Protein AF-A0A935X8Z5-F1 (afdb_monomer_lite)

Sequence (306 aa):
MWPMYDLAGFYLADGAIPEVLSVTPVNDRADTAYQIVTRFWPQGTTTRDSTTAPELTMAVYARRDGDRWVLANALPYKTASWRRETRGRVTFRVAPGLLFNDARASRSAAFVDSLANAFNVDPPPRLDYYSTESVDQALEILGVDIPRRFGAGGGFAKPVNFQVFSGIPSLGEEYRHEIAHVVLLPILRGGGTSLLASEGVPTWFGGTAGRDYRSSVRYMDSLLTAQPQLTLDTVVDHMTVPSEIRNAAGAVLAEMVHENGGIDAVGEYLRTPGGGIRDVLVRLLQRPWPEIVVAWRERVRRIVAT

pLDDT: mean 91.33, std 10.32, range [35.38, 98.75]

Structure (mmCIF, N/CA/C/O backbone):
data_AF-A0A935X8Z5-F1
#
_entry.id   AF-A0A935X8Z5-F1
#
loop_
_atom_site.group_PDB
_atom_site.id
_atom_site.type_symbol
_atom_site.label_atom_id
_atom_site.label_alt_id
_atom_site.label_comp_id
_atom_site.label_asym_id
_atom_site.label_entity_id
_atom_site.label_seq_id
_atom_site.pdbx_PDB_ins_code
_atom_site.Cartn_x
_atom_site.Cartn_y
_atom_site.Cartn_z
_atom_site.occupancy
_atom_site.B_iso_or_equiv
_atom_site.auth_seq_id
_atom_site.auth_comp_id
_atom_site.auth_asym_id
_atom_site.auth_atom_id
_atom_site.pdbx_PDB_model_num
ATOM 1 N N . MET A 1 1 ? 0.416 -7.652 -21.284 1.00 35.38 1 MET A N 1
ATOM 2 C CA . MET A 1 1 ? 0.324 -6.201 -21.553 1.00 35.38 1 MET A CA 1
ATOM 3 C C . MET A 1 1 ? -0.012 -5.527 -20.226 1.00 35.38 1 MET A C 1
ATOM 5 O O . MET A 1 1 ? -0.867 -6.058 -19.531 1.00 35.38 1 MET A O 1
ATOM 9 N N . TRP A 1 2 ? 0.740 -4.508 -19.796 1.00 47.16 2 TRP A N 1
ATOM 10 C CA . TRP A 1 2 ? 0.489 -3.811 -18.522 1.00 47.16 2 TRP A CA 1
ATOM 11 C C . TRP A 1 2 ? -0.644 -2.792 -18.730 1.00 47.16 2 TRP A C 1
ATOM 13 O O . TRP A 1 2 ? -0.551 -2.035 -19.692 1.00 47.16 2 TRP A O 1
ATOM 23 N N . PRO A 1 3 ? -1.702 -2.786 -17.902 1.00 45.34 3 PRO A N 1
ATOM 24 C CA . PRO A 1 3 ? -2.870 -1.930 -18.121 1.00 45.34 3 PRO A CA 1
ATOM 25 C C . PRO A 1 3 ? -2.661 -0.459 -17.721 1.00 45.34 3 PRO A C 1
ATOM 27 O O . PRO A 1 3 ? -3.406 0.393 -18.196 1.00 45.34 3 PRO A O 1
ATOM 30 N N . MET A 1 4 ? -1.643 -0.123 -16.915 1.00 49.50 4 MET A N 1
ATOM 31 C CA . MET A 1 4 ? -1.215 1.275 -16.757 1.00 49.50 4 MET A CA 1
ATOM 32 C C . MET A 1 4 ? -0.174 1.639 -17.817 1.00 49.50 4 MET A C 1
ATOM 34 O O . MET A 1 4 ? 0.968 1.181 -17.765 1.00 49.50 4 MET A O 1
ATOM 38 N N . TYR A 1 5 ? -0.602 2.469 -18.770 1.00 50.94 5 TYR A N 1
ATOM 39 C CA . TYR A 1 5 ? 0.230 3.063 -19.822 1.00 50.94 5 TYR A CA 1
ATOM 40 C C . TYR A 1 5 ? 1.032 4.272 -19.340 1.00 50.94 5 TYR A C 1
ATOM 42 O O . TYR A 1 5 ? 1.924 4.735 -20.048 1.00 50.94 5 TYR A O 1
ATOM 50 N N . ASP A 1 6 ? 0.732 4.764 -18.140 1.00 59.72 6 ASP A N 1
ATOM 51 C CA . ASP A 1 6 ? 1.430 5.896 -17.569 1.00 59.72 6 ASP A CA 1
ATOM 52 C C . ASP A 1 6 ? 2.621 5.434 -16.727 1.00 59.72 6 ASP A C 1
ATOM 54 O O . ASP A 1 6 ? 2.508 5.080 -15.552 1.00 59.72 6 ASP A O 1
ATOM 58 N N . LEU A 1 7 ? 3.772 5.368 -17.391 1.00 68.00 7 LEU A N 1
ATOM 59 C CA . LEU A 1 7 ? 5.036 4.988 -16.775 1.00 68.00 7 LEU A CA 1
ATOM 60 C C . LEU A 1 7 ? 5.506 6.066 -15.779 1.00 68.00 7 LEU A C 1
ATOM 62 O O . LEU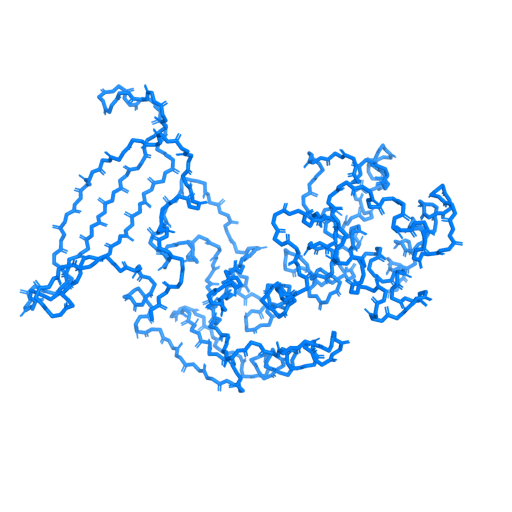 A 1 7 ? 6.105 5.718 -14.765 1.00 68.00 7 LEU A O 1
ATOM 66 N N . ALA A 1 8 ? 5.195 7.345 -16.027 1.00 66.69 8 ALA A N 1
ATOM 67 C CA . ALA A 1 8 ? 5.827 8.474 -15.343 1.00 66.69 8 ALA A CA 1
ATOM 68 C C . ALA A 1 8 ? 4.855 9.384 -14.569 1.00 66.69 8 ALA A C 1
ATOM 70 O O . ALA A 1 8 ? 5.195 9.836 -13.481 1.00 66.69 8 ALA A O 1
ATOM 71 N N . GLY A 1 9 ? 3.649 9.634 -15.073 1.00 65.88 9 GLY A N 1
ATOM 72 C CA . GLY A 1 9 ? 2.681 10.586 -14.517 1.00 65.88 9 GLY A CA 1
ATOM 73 C C . GLY A 1 9 ? 2.031 10.161 -13.198 1.00 65.88 9 GLY A C 1
ATOM 74 O O . GLY A 1 9 ? 1.478 11.001 -12.501 1.00 65.88 9 GLY A O 1
ATOM 75 N N . PHE A 1 10 ? 2.205 8.912 -12.748 1.00 72.88 10 PHE A N 1
ATOM 76 C CA . PHE A 1 10 ? 1.933 8.571 -11.342 1.00 72.88 10 PHE A CA 1
ATOM 77 C C . PHE A 1 10 ? 2.919 9.247 -10.369 1.00 72.88 10 PHE A C 1
ATOM 79 O O . PHE A 1 10 ? 2.612 9.415 -9.191 1.00 72.88 10 PHE A O 1
ATOM 86 N N . TYR A 1 11 ? 4.122 9.586 -10.837 1.00 80.19 11 TYR A N 1
ATOM 87 C CA . TYR A 1 11 ? 5.227 10.073 -10.009 1.00 80.19 11 TYR A CA 1
ATOM 88 C C . TYR A 1 11 ? 5.563 11.549 -10.230 1.00 80.19 11 TYR A C 1
ATOM 90 O O . TYR A 1 11 ? 6.325 12.111 -9.447 1.00 80.19 11 TYR A O 1
ATOM 98 N N . LEU A 1 12 ? 5.036 12.155 -11.291 1.00 83.38 12 LEU A N 1
ATOM 99 C CA . LEU A 1 12 ? 5.371 13.506 -11.723 1.00 83.38 12 LEU A CA 1
ATOM 100 C C . LEU A 1 12 ? 4.173 14.431 -11.578 1.00 83.38 12 LEU A C 1
ATOM 102 O O . LEU A 1 12 ? 3.035 14.019 -11.797 1.00 83.38 12 LEU A O 1
ATOM 106 N N . ALA A 1 13 ? 4.444 15.693 -11.263 1.00 78.31 13 ALA A N 1
ATOM 107 C CA . ALA A 1 13 ? 3.436 16.730 -11.398 1.00 78.31 13 ALA A CA 1
ATOM 108 C C . ALA A 1 13 ? 3.157 17.021 -12.883 1.00 78.31 13 ALA A C 1
ATOM 110 O O . ALA A 1 13 ? 4.045 16.920 -13.740 1.00 78.31 13 ALA A O 1
ATOM 111 N N . ASP A 1 14 ? 1.928 17.445 -13.185 1.00 80.38 14 ASP A N 1
ATOM 112 C CA . ASP A 1 14 ? 1.588 17.946 -14.515 1.00 80.38 14 ASP A CA 1
ATOM 113 C C . ASP A 1 14 ? 2.514 19.113 -14.891 1.00 80.38 14 ASP A C 1
ATOM 115 O O . ASP A 1 14 ? 2.657 20.089 -14.155 1.00 80.38 14 ASP A O 1
ATOM 119 N N . GLY A 1 15 ? 3.149 19.017 -16.062 1.00 84.06 15 GLY A N 1
ATOM 120 C CA . GLY A 1 15 ? 4.064 20.046 -16.563 1.00 84.06 15 GLY A CA 1
ATOM 121 C C . GLY A 1 15 ? 5.529 19.897 -16.136 1.00 84.06 15 GLY A C 1
ATOM 122 O O . GLY A 1 15 ? 6.312 20.809 -16.415 1.00 84.06 15 GLY A O 1
ATOM 123 N N . ALA A 1 16 ? 5.920 18.776 -15.516 1.00 88.19 16 ALA A N 1
ATOM 124 C CA . ALA A 1 16 ? 7.329 18.442 -15.303 1.00 88.19 16 ALA A CA 1
ATOM 125 C C . ALA A 1 16 ? 8.119 18.441 -16.629 1.00 88.19 16 ALA A C 1
ATOM 127 O O . ALA A 1 16 ? 7.636 17.985 -17.669 1.00 88.19 16 ALA A O 1
ATOM 128 N N . ILE A 1 17 ? 9.351 18.952 -16.596 1.00 89.94 17 ILE A N 1
ATOM 129 C CA . ILE A 1 17 ? 10.180 19.168 -17.789 1.00 89.94 17 ILE A CA 1
ATOM 130 C C . ILE A 1 17 ? 11.173 18.004 -17.940 1.00 89.94 17 ILE A C 1
ATOM 132 O O . ILE A 1 17 ? 12.045 17.852 -17.079 1.00 89.94 17 ILE A O 1
ATOM 136 N N . PRO A 1 18 ? 11.086 17.189 -19.011 1.00 91.06 18 PRO A N 1
ATOM 137 C CA . PRO A 1 18 ? 11.989 16.063 -19.222 1.00 91.06 18 PRO A CA 1
ATOM 138 C C . PRO A 1 18 ? 13.332 16.491 -19.831 1.00 91.06 18 PRO A C 1
ATOM 140 O O . PRO A 1 18 ? 13.395 17.280 -20.772 1.00 91.06 18 PRO A O 1
ATOM 143 N N . GLU A 1 19 ? 14.407 15.872 -19.361 1.00 92.44 19 GLU A N 1
ATOM 144 C CA . GLU A 1 19 ? 15.757 15.934 -19.913 1.00 92.44 19 GLU A CA 1
ATOM 145 C C . GLU A 1 19 ? 16.258 14.500 -20.129 1.00 92.44 19 GLU A C 1
ATOM 147 O O . GLU A 1 19 ? 16.459 13.744 -19.176 1.00 92.44 19 GLU A O 1
ATOM 152 N N . VAL A 1 20 ? 16.447 14.092 -21.387 1.00 94.69 20 VAL A N 1
ATOM 153 C CA . VAL A 1 20 ? 17.005 12.767 -21.699 1.00 94.69 20 VAL A CA 1
ATOM 154 C C . VAL A 1 20 ? 18.499 12.783 -21.397 1.00 94.69 20 VAL A C 1
ATOM 156 O O . VAL A 1 20 ? 19.260 13.482 -22.060 1.00 94.69 20 VAL A O 1
ATOM 159 N N . LEU A 1 21 ? 18.913 11.994 -20.407 1.00 95.12 21 LEU A N 1
ATOM 160 C CA . LEU A 1 21 ? 20.307 11.887 -19.984 1.00 95.12 21 LEU A CA 1
ATOM 161 C C . LEU A 1 21 ? 21.082 10.875 -20.826 1.00 95.12 21 LEU A C 1
ATOM 163 O O . LEU A 1 21 ? 22.254 11.086 -21.129 1.00 95.12 21 LEU A O 1
ATOM 167 N N . SER A 1 22 ? 20.446 9.756 -21.182 1.00 96.38 22 SER A N 1
ATOM 168 C CA . SER A 1 22 ? 21.086 8.711 -21.976 1.00 96.38 22 SER A CA 1
ATOM 169 C C . SER A 1 22 ? 20.085 7.828 -22.715 1.00 96.38 22 SER A C 1
ATOM 171 O O . SER A 1 22 ? 18.937 7.652 -22.297 1.00 96.38 22 SER A O 1
ATOM 173 N N . VAL A 1 23 ? 20.564 7.250 -23.818 1.00 95.50 23 VAL A N 1
ATOM 174 C CA . VAL A 1 23 ? 19.940 6.133 -24.528 1.00 95.50 23 VAL A CA 1
ATOM 175 C C . VAL A 1 23 ? 21.033 5.100 -24.770 1.00 95.50 23 VAL A C 1
ATOM 177 O O . VAL A 1 23 ? 21.950 5.346 -25.550 1.00 95.50 23 VAL A O 1
ATOM 180 N N . THR A 1 24 ? 20.978 3.972 -24.069 1.00 93.69 24 THR A N 1
ATOM 181 C CA . THR A 1 24 ? 22.033 2.948 -24.088 1.00 93.69 24 THR A CA 1
ATOM 182 C C . THR A 1 24 ? 21.466 1.590 -24.495 1.00 93.69 24 THR A C 1
ATOM 184 O O . THR A 1 24 ? 20.369 1.239 -24.059 1.00 93.69 24 THR A O 1
ATOM 187 N N . PRO A 1 25 ? 22.152 0.801 -25.340 1.00 91.12 25 PRO A N 1
ATOM 188 C CA . PRO A 1 25 ? 21.710 -0.557 -25.647 1.00 91.12 25 PRO A CA 1
ATOM 189 C C . PRO A 1 25 ? 21.703 -1.415 -24.374 1.00 91.12 25 PRO A C 1
ATOM 191 O O . PRO A 1 25 ? 22.577 -1.295 -23.520 1.00 91.12 25 PRO A O 1
ATOM 194 N N . VAL A 1 26 ? 20.700 -2.286 -24.229 1.00 87.00 26 VAL A N 1
ATOM 195 C CA . VAL A 1 26 ? 20.608 -3.208 -23.075 1.00 87.00 26 VAL A CA 1
ATOM 196 C C . VAL A 1 26 ? 21.590 -4.371 -23.213 1.00 87.00 26 VAL A C 1
ATOM 198 O O . VAL A 1 26 ? 22.049 -4.929 -22.219 1.00 87.00 26 VAL A O 1
ATOM 201 N N . ASN A 1 27 ? 21.898 -4.754 -24.450 1.00 78.94 27 ASN A N 1
ATOM 202 C CA . ASN A 1 27 ? 22.889 -5.762 -24.779 1.00 78.94 27 ASN A CA 1
ATOM 203 C C . ASN A 1 27 ? 23.644 -5.308 -26.028 1.00 78.94 27 ASN A C 1
ATOM 205 O O . ASN A 1 27 ? 23.058 -5.249 -27.107 1.00 78.94 27 ASN A O 1
ATOM 209 N N . ASP A 1 28 ? 24.945 -5.064 -25.888 1.00 64.69 28 ASP A N 1
ATOM 210 C CA . ASP A 1 28 ? 25.825 -4.601 -26.972 1.00 64.69 28 ASP A CA 1
ATOM 211 C C . ASP A 1 28 ? 25.904 -5.571 -28.163 1.00 64.69 28 ASP A C 1
ATOM 213 O O . ASP A 1 28 ? 26.419 -5.225 -29.223 1.00 64.69 28 ASP A O 1
ATOM 217 N N . ARG A 1 29 ? 25.419 -6.811 -28.000 1.00 55.31 29 ARG A N 1
ATOM 218 C CA . ARG A 1 29 ? 25.426 -7.855 -29.036 1.00 55.31 29 ARG A CA 1
ATOM 219 C C . ARG A 1 29 ? 24.069 -8.075 -29.707 1.00 55.31 29 ARG A C 1
ATOM 221 O O . ARG A 1 29 ? 23.997 -8.880 -30.632 1.00 55.31 29 ARG A O 1
ATOM 228 N N . ALA A 1 30 ? 23.000 -7.418 -29.250 1.00 55.78 30 ALA A N 1
ATOM 229 C CA . ALA A 1 30 ? 21.659 -7.578 -29.809 1.00 55.78 30 ALA A CA 1
ATOM 230 C C . ALA A 1 30 ? 20.840 -6.280 -29.691 1.00 55.78 30 ALA A C 1
ATOM 232 O O . ALA A 1 30 ? 20.306 -5.986 -28.620 1.00 55.78 30 ALA A O 1
ATOM 233 N N . ASP A 1 31 ? 20.662 -5.565 -30.811 1.00 58.25 31 ASP A N 1
ATOM 234 C CA . ASP A 1 31 ? 19.850 -4.337 -30.961 1.00 58.25 31 ASP A CA 1
ATOM 235 C C . ASP A 1 31 ? 18.335 -4.592 -30.819 1.00 58.25 31 ASP A C 1
ATOM 237 O O . ASP A 1 31 ? 17.520 -4.331 -31.708 1.00 58.25 31 ASP A O 1
ATOM 241 N N . THR A 1 32 ? 17.931 -5.163 -29.690 1.00 77.56 32 THR A N 1
ATOM 242 C CA . THR A 1 32 ? 16.538 -5.548 -29.427 1.00 77.56 32 THR A CA 1
ATOM 243 C C . THR A 1 32 ? 15.884 -4.679 -28.361 1.00 77.56 32 THR A C 1
ATOM 245 O O . THR A 1 32 ? 14.652 -4.582 -28.335 1.00 77.56 32 THR A O 1
ATOM 248 N N . ALA A 1 33 ? 16.687 -3.998 -27.533 1.00 88.62 33 ALA A N 1
ATOM 249 C CA . ALA A 1 33 ? 16.212 -3.028 -26.560 1.00 88.62 33 ALA A CA 1
ATOM 250 C C . ALA A 1 33 ? 17.262 -1.959 -26.208 1.00 88.62 33 ALA A C 1
ATOM 252 O O . ALA A 1 33 ? 18.459 -2.243 -26.156 1.00 88.62 33 ALA A O 1
ATOM 253 N N . TYR A 1 34 ? 16.781 -0.760 -25.881 1.00 93.56 34 TYR A N 1
ATOM 254 C CA . TYR A 1 34 ? 17.549 0.360 -25.341 1.00 93.56 34 TYR A CA 1
ATOM 255 C C . TYR A 1 34 ? 16.965 0.789 -23.996 1.00 93.56 34 TYR A C 1
ATOM 257 O O . TYR A 1 34 ? 15.746 0.866 -23.846 1.00 93.56 34 TYR A O 1
ATOM 265 N N . GLN A 1 35 ? 17.820 1.098 -23.031 1.00 94.88 35 GLN A N 1
ATOM 266 C CA . GLN A 1 35 ? 17.449 1.816 -21.824 1.00 94.88 35 GLN A CA 1
ATOM 267 C C . GLN A 1 35 ? 17.475 3.317 -22.117 1.00 94.88 35 GLN A C 1
ATOM 269 O O . GLN A 1 35 ? 18.453 3.838 -22.644 1.00 94.88 35 GLN A O 1
ATOM 274 N N . ILE A 1 36 ? 16.398 4.006 -21.763 1.00 95.50 36 ILE A N 1
ATOM 275 C CA . ILE A 1 36 ? 16.272 5.458 -21.854 1.00 95.50 36 ILE A CA 1
ATOM 276 C C . ILE A 1 36 ? 16.203 5.983 -20.427 1.00 95.50 36 ILE A C 1
ATOM 278 O O . ILE A 1 36 ? 15.314 5.583 -19.672 1.00 95.50 36 ILE A O 1
ATOM 282 N N . VAL A 1 37 ? 17.134 6.861 -20.059 1.00 96.50 37 VAL A N 1
ATOM 283 C CA . VAL A 1 37 ? 17.154 7.518 -18.748 1.00 96.50 37 VAL A CA 1
ATOM 284 C C . VAL A 1 37 ? 16.783 8.984 -18.922 1.00 96.50 37 VAL A C 1
ATOM 286 O O . VAL A 1 37 ? 17.410 9.709 -19.694 1.00 96.50 37 VAL A O 1
ATOM 289 N N . THR A 1 38 ? 15.763 9.426 -18.196 1.00 94.62 38 THR A N 1
ATOM 290 C CA . THR A 1 38 ? 15.220 10.784 -18.261 1.00 94.62 38 THR A CA 1
ATOM 291 C C . THR A 1 38 ? 15.177 11.384 -16.867 1.00 94.62 38 THR A C 1
ATOM 293 O O . THR A 1 38 ? 14.634 10.781 -15.946 1.00 94.62 38 THR A O 1
ATOM 296 N N . ARG A 1 39 ? 15.737 12.578 -16.701 1.00 93.44 39 ARG A N 1
ATOM 297 C CA . ARG A 1 39 ? 15.568 13.394 -15.499 1.00 93.44 39 ARG A CA 1
ATOM 298 C C . ARG A 1 39 ? 14.398 14.340 -15.698 1.00 93.44 39 ARG A C 1
ATOM 300 O O . ARG A 1 39 ? 14.244 14.896 -16.778 1.00 93.44 39 ARG A O 1
ATOM 307 N N . PHE A 1 40 ? 13.597 14.528 -14.663 1.00 91.94 40 PHE A N 1
ATOM 308 C CA . PHE A 1 40 ? 12.461 15.436 -14.686 1.00 91.94 40 PHE A CA 1
ATOM 309 C C . PHE A 1 40 ? 12.684 16.585 -13.712 1.00 91.94 40 PHE A C 1
ATOM 311 O O . PHE A 1 40 ? 13.078 16.379 -12.562 1.00 91.94 40 PHE A O 1
ATOM 318 N N . TRP A 1 41 ? 12.434 17.797 -14.195 1.00 91.31 41 TRP A N 1
ATOM 319 C CA . TRP A 1 41 ? 12.561 19.039 -13.444 1.00 91.31 41 TRP A CA 1
ATOM 320 C C . TRP A 1 41 ? 11.182 19.625 -13.128 1.00 91.31 41 TRP A C 1
ATOM 322 O O . TRP A 1 41 ? 10.262 19.435 -13.930 1.00 91.31 41 TRP A O 1
ATOM 332 N N . PRO A 1 42 ? 11.039 20.385 -12.027 1.00 89.88 42 PRO A N 1
ATOM 333 C CA . PRO A 1 42 ? 9.785 21.059 -11.719 1.00 89.88 42 PRO A CA 1
ATOM 334 C C . PRO A 1 42 ? 9.332 21.993 -12.841 1.00 89.88 42 PRO A C 1
ATOM 336 O O . PRO A 1 42 ? 10.157 22.610 -13.529 1.00 89.88 42 PRO A O 1
ATOM 339 N N . GLN A 1 43 ? 8.017 22.136 -13.002 1.00 87.94 43 GLN A N 1
ATOM 340 C CA . GLN A 1 43 ? 7.431 23.058 -13.974 1.00 87.94 43 GLN A CA 1
ATOM 341 C C . GLN A 1 43 ? 8.011 24.476 -13.814 1.00 87.94 43 GLN A C 1
ATOM 343 O O . GLN A 1 43 ? 8.161 24.987 -12.707 1.00 87.94 43 GLN A O 1
ATOM 348 N N . GLY A 1 44 ? 8.338 25.122 -14.935 1.00 83.62 44 GLY A N 1
ATOM 349 C CA . GLY A 1 44 ? 8.893 26.481 -14.951 1.00 83.62 44 GLY A CA 1
ATOM 350 C C . GLY A 1 44 ? 10.398 26.569 -14.679 1.00 83.62 44 GLY A C 1
ATOM 351 O O . GLY A 1 44 ? 10.966 27.653 -14.806 1.00 83.62 44 GLY A O 1
ATOM 352 N N . THR A 1 45 ? 11.069 25.454 -14.379 1.00 82.12 45 THR A N 1
ATOM 353 C CA . THR A 1 45 ? 12.535 25.421 -14.279 1.00 82.12 45 THR A CA 1
ATOM 354 C C . THR A 1 45 ? 13.166 25.604 -15.660 1.00 82.12 45 THR A C 1
ATOM 356 O O . THR A 1 45 ? 12.813 24.906 -16.610 1.00 82.12 45 THR A O 1
ATOM 359 N N . THR A 1 46 ? 14.150 26.497 -15.791 1.00 72.12 46 THR A N 1
ATOM 360 C CA . THR A 1 46 ? 15.028 26.486 -16.970 1.00 72.12 46 THR A CA 1
ATOM 361 C C . THR A 1 46 ? 16.204 25.553 -16.695 1.00 72.12 46 THR A C 1
ATOM 363 O O . THR A 1 46 ? 16.902 25.693 -15.694 1.00 72.12 46 THR A O 1
ATOM 366 N N . THR A 1 47 ? 16.436 24.573 -17.573 1.00 63.81 47 THR A N 1
ATOM 367 C CA . THR A 1 47 ? 17.439 23.503 -17.374 1.00 63.81 47 THR A CA 1
ATOM 368 C C . THR A 1 47 ? 18.880 24.005 -17.204 1.00 63.81 47 THR A C 1
ATOM 370 O O . THR A 1 47 ? 19.752 23.237 -16.813 1.00 63.81 47 THR A O 1
ATOM 373 N N . ARG A 1 48 ? 19.149 25.290 -17.476 1.00 58.94 48 ARG A N 1
ATOM 374 C CA . ARG A 1 48 ? 20.478 25.917 -17.385 1.00 58.94 48 ARG A CA 1
ATOM 375 C C . ARG A 1 48 ? 20.750 26.670 -16.071 1.00 58.94 48 ARG A C 1
ATOM 377 O O . ARG A 1 48 ? 21.876 27.125 -15.905 1.00 58.94 48 ARG A O 1
ATOM 384 N N . ASP A 1 49 ? 19.781 26.795 -15.159 1.00 62.75 49 ASP A N 1
ATOM 385 C CA . ASP A 1 49 ? 19.877 27.638 -13.944 1.00 62.75 49 ASP A CA 1
ATOM 386 C C . ASP A 1 49 ? 19.753 26.824 -12.626 1.00 62.75 49 ASP A C 1
ATOM 388 O O . ASP A 1 49 ? 18.956 27.113 -11.732 1.00 62.75 49 ASP A O 1
ATOM 392 N N . SER A 1 50 ? 20.472 25.697 -12.526 1.00 60.62 50 SER A N 1
ATOM 393 C CA . SER A 1 50 ? 20.100 24.561 -11.660 1.00 60.62 50 SER A CA 1
ATOM 394 C C . SER A 1 50 ? 20.522 24.648 -10.177 1.00 60.62 50 SER A C 1
ATOM 396 O O . SER A 1 50 ? 21.292 23.818 -9.689 1.00 60.62 50 SER A O 1
ATOM 398 N N . THR A 1 51 ? 19.966 25.591 -9.414 1.00 75.31 51 THR A N 1
ATOM 399 C CA . THR A 1 51 ? 19.932 25.484 -7.931 1.00 75.31 51 THR A CA 1
ATOM 400 C C . THR A 1 51 ? 18.770 24.622 -7.419 1.00 75.31 51 THR A C 1
ATOM 402 O O . THR A 1 51 ? 18.740 24.230 -6.254 1.00 75.31 51 THR A O 1
ATOM 405 N N . THR A 1 52 ? 17.811 24.314 -8.293 1.00 84.06 52 THR A N 1
ATOM 406 C CA . THR A 1 52 ? 16.626 23.504 -7.987 1.00 84.06 52 THR A CA 1
ATOM 407 C C . THR A 1 52 ? 16.972 22.018 -8.046 1.00 84.06 52 THR A C 1
ATOM 409 O O . THR A 1 52 ? 17.743 21.603 -8.904 1.00 84.06 52 THR A O 1
ATOM 412 N N . ALA A 1 53 ? 16.421 21.202 -7.147 1.00 86.94 53 ALA A N 1
ATOM 413 C CA . ALA A 1 53 ? 16.570 19.749 -7.218 1.00 86.94 53 ALA A CA 1
ATOM 414 C C . ALA A 1 53 ? 15.606 19.153 -8.267 1.00 86.94 53 ALA A C 1
ATOM 416 O O . ALA A 1 53 ? 14.479 19.639 -8.387 1.00 86.94 53 ALA A O 1
ATOM 417 N N . PRO A 1 54 ? 16.002 18.104 -9.012 1.00 89.75 54 PRO A N 1
ATOM 418 C CA . PRO A 1 54 ? 15.077 17.400 -9.899 1.00 89.75 54 PRO A CA 1
ATOM 419 C C . PRO A 1 54 ? 13.958 16.715 -9.101 1.00 89.75 54 PRO A C 1
ATOM 421 O O . PRO A 1 54 ? 14.167 16.326 -7.952 1.00 89.75 54 PRO A O 1
ATOM 424 N N . GLU A 1 55 ? 12.793 16.514 -9.722 1.00 89.94 55 GLU A N 1
ATOM 425 C CA . GLU A 1 55 ? 11.684 15.768 -9.109 1.00 89.94 55 GLU A CA 1
ATOM 426 C C . GLU A 1 55 ? 12.028 14.277 -9.008 1.00 89.94 55 GLU A C 1
ATOM 428 O O . GLU A 1 55 ? 11.906 13.672 -7.941 1.00 89.94 55 GLU A O 1
ATOM 433 N N . LEU A 1 56 ? 12.512 13.698 -10.113 1.00 92.50 56 LEU A N 1
ATOM 434 C CA . LEU A 1 56 ? 12.992 12.319 -10.186 1.00 92.50 56 LEU A CA 1
ATOM 435 C C . LEU A 1 56 ? 13.861 12.071 -11.422 1.00 92.50 56 LEU A C 1
ATOM 437 O O . LEU A 1 56 ? 13.879 12.849 -12.377 1.00 92.50 56 LEU A O 1
ATOM 441 N N . THR A 1 57 ? 14.550 10.936 -11.421 1.00 93.94 57 THR A N 1
ATOM 442 C CA . THR A 1 57 ? 15.113 10.302 -12.614 1.00 93.94 57 THR A CA 1
ATOM 443 C C . THR A 1 57 ? 14.356 9.007 -12.887 1.00 93.94 57 THR A C 1
ATOM 445 O O . THR A 1 57 ? 14.133 8.212 -11.977 1.00 93.94 57 THR A O 1
ATOM 448 N N . MET A 1 58 ? 13.960 8.792 -14.140 1.00 94.38 58 MET A N 1
ATOM 449 C CA . MET A 1 58 ? 13.261 7.593 -14.577 1.00 94.38 58 MET A CA 1
ATOM 450 C C . MET A 1 58 ? 14.049 6.837 -15.646 1.00 94.38 58 MET A C 1
ATOM 452 O O . MET A 1 58 ? 14.554 7.434 -16.593 1.00 94.38 58 MET A O 1
ATOM 456 N N . ALA A 1 59 ? 14.100 5.515 -15.530 1.00 94.69 59 ALA A N 1
ATOM 457 C CA . ALA A 1 59 ? 14.542 4.601 -16.565 1.00 94.69 59 ALA A CA 1
ATOM 458 C C . ALA A 1 59 ? 13.341 3.853 -17.155 1.00 94.69 59 ALA A C 1
ATOM 460 O O . ALA A 1 59 ? 12.621 3.145 -16.449 1.00 94.69 59 ALA A O 1
ATOM 461 N N . VAL A 1 60 ? 13.173 3.955 -18.469 1.00 93.50 60 VAL A N 1
ATOM 462 C CA . VAL A 1 60 ? 12.254 3.127 -19.260 1.00 93.50 60 VAL A CA 1
ATOM 463 C C . VAL A 1 60 ? 13.042 2.390 -20.334 1.00 93.50 60 VAL A C 1
ATOM 465 O O . VAL A 1 60 ? 14.203 2.698 -20.592 1.00 93.50 60 VAL A O 1
ATOM 468 N N . TYR A 1 61 ? 12.429 1.391 -20.959 1.00 92.25 61 TYR A N 1
ATOM 469 C CA . TYR A 1 61 ? 13.082 0.597 -21.993 1.00 92.25 61 TYR A CA 1
ATOM 470 C C . TYR A 1 61 ? 12.327 0.733 -23.307 1.00 92.25 61 TYR A C 1
ATOM 472 O O . TYR A 1 61 ? 11.127 0.493 -23.346 1.00 92.25 61 TYR A O 1
ATOM 480 N N . ALA A 1 62 ? 13.008 1.068 -24.396 1.00 93.00 62 ALA A N 1
ATOM 481 C CA . ALA A 1 62 ? 12.466 0.918 -25.740 1.00 93.00 62 ALA A CA 1
ATOM 482 C C . ALA A 1 62 ? 12.833 -0.472 -26.257 1.00 93.00 62 ALA A C 1
ATOM 484 O O . ALA A 1 62 ? 14.004 -0.833 -26.247 1.00 93.00 62 ALA A O 1
ATOM 485 N N . ARG A 1 63 ? 11.859 -1.261 -26.715 1.00 89.88 63 ARG A N 1
ATOM 486 C CA . ARG A 1 63 ? 12.105 -2.573 -27.338 1.00 89.88 63 ARG A CA 1
ATOM 487 C C . ARG A 1 63 ? 11.335 -2.724 -28.638 1.00 89.88 63 ARG A C 1
ATOM 489 O O . ARG A 1 63 ? 10.303 -2.074 -28.819 1.00 89.88 63 ARG A O 1
ATOM 496 N N . ARG A 1 64 ? 11.788 -3.630 -29.505 1.00 87.75 64 ARG A N 1
ATOM 497 C CA . ARG A 1 64 ? 11.003 -4.027 -30.680 1.00 87.75 64 ARG A CA 1
ATOM 498 C C . ARG A 1 64 ? 9.796 -4.885 -30.281 1.00 87.75 64 ARG A C 1
ATOM 500 O O . ARG A 1 64 ? 9.870 -5.732 -29.385 1.00 87.75 64 ARG A O 1
ATOM 507 N N . ASP A 1 65 ? 8.681 -4.646 -30.957 1.00 84.94 65 ASP A N 1
ATOM 508 C CA . ASP A 1 65 ? 7.441 -5.421 -30.909 1.00 84.94 65 ASP A CA 1
ATOM 509 C C . ASP A 1 65 ? 6.936 -5.589 -32.348 1.00 84.94 65 ASP A C 1
ATOM 511 O O . ASP A 1 65 ? 6.187 -4.756 -32.856 1.00 84.94 65 ASP A O 1
ATOM 515 N N . GLY A 1 66 ? 7.445 -6.609 -33.046 1.00 86.25 66 GLY A N 1
ATOM 516 C CA . GLY A 1 66 ? 7.359 -6.680 -34.508 1.00 86.25 66 GLY A CA 1
ATOM 517 C C . GLY A 1 66 ? 8.142 -5.534 -35.158 1.00 86.25 66 GLY A C 1
ATOM 518 O O . GLY A 1 66 ? 9.300 -5.291 -34.810 1.00 86.25 66 GLY A O 1
ATOM 519 N N . ASP A 1 67 ? 7.488 -4.797 -36.055 1.00 89.00 67 ASP A N 1
ATOM 520 C CA . ASP A 1 67 ? 8.103 -3.701 -36.818 1.00 89.00 67 ASP A CA 1
ATOM 521 C C . ASP A 1 67 ? 8.095 -2.346 -36.093 1.00 89.00 67 ASP A C 1
ATOM 523 O O . ASP A 1 67 ? 8.647 -1.367 -36.596 1.00 89.00 67 ASP A O 1
ATOM 527 N N . ARG A 1 68 ? 7.493 -2.266 -34.900 1.00 90.62 68 ARG A N 1
ATOM 528 C CA . ARG A 1 68 ? 7.407 -1.027 -34.113 1.00 90.62 68 ARG A CA 1
ATOM 529 C C . ARG A 1 68 ? 8.295 -1.062 -32.876 1.00 90.62 68 ARG A C 1
ATOM 531 O O . ARG A 1 68 ? 8.535 -2.112 -32.279 1.00 90.62 68 ARG A O 1
ATOM 538 N N . TRP A 1 69 ? 8.714 0.124 -32.454 1.00 89.25 69 TRP A N 1
ATOM 539 C CA . TRP A 1 69 ? 9.288 0.342 -31.132 1.00 89.25 69 TRP A CA 1
ATOM 540 C C . TRP A 1 69 ? 8.179 0.638 -30.131 1.00 89.25 69 TRP A C 1
ATOM 542 O O . TRP A 1 69 ? 7.264 1.411 -30.410 1.00 89.25 69 TRP A O 1
ATOM 552 N N . VAL A 1 70 ? 8.271 0.021 -28.958 1.00 89.50 70 VAL A N 1
ATOM 553 C CA . VAL A 1 70 ? 7.359 0.263 -27.838 1.00 89.50 70 VAL A CA 1
ATOM 554 C C . VAL A 1 70 ? 8.157 0.556 -26.578 1.00 89.50 70 VAL A C 1
ATOM 556 O O . VAL A 1 70 ? 9.228 -0.018 -26.366 1.00 89.50 70 VAL A O 1
ATOM 559 N N . LEU A 1 71 ? 7.615 1.425 -25.725 1.00 90.12 71 LEU A N 1
ATOM 560 C CA . LEU A 1 71 ? 8.137 1.620 -24.378 1.00 90.12 71 LEU A CA 1
ATOM 561 C C . LEU A 1 71 ? 7.700 0.467 -23.467 1.00 90.12 71 LEU A C 1
ATOM 563 O O . LEU A 1 71 ? 6.602 -0.081 -23.582 1.00 90.12 71 LEU A O 1
ATOM 567 N N . ALA A 1 72 ? 8.584 0.096 -22.555 1.00 88.00 72 ALA A N 1
ATOM 568 C CA . ALA A 1 72 ? 8.429 -0.989 -21.611 1.00 88.00 72 ALA A CA 1
ATOM 569 C C . ALA A 1 72 ? 8.926 -0.561 -20.225 1.00 88.00 72 ALA A C 1
ATOM 571 O O . ALA A 1 72 ? 9.898 0.183 -20.086 1.00 88.00 72 ALA A O 1
ATOM 572 N N . ASN A 1 73 ? 8.252 -1.079 -19.197 1.00 87.88 73 ASN A N 1
ATOM 573 C CA . ASN A 1 73 ? 8.624 -0.901 -17.796 1.00 87.88 73 ASN A CA 1
ATOM 574 C C . ASN A 1 73 ? 10.028 -1.448 -17.513 1.00 87.88 73 ASN A C 1
ATOM 576 O O . ASN A 1 73 ? 10.408 -2.482 -18.064 1.00 87.88 73 ASN A O 1
ATOM 580 N N . ALA A 1 74 ? 10.752 -0.819 -16.585 1.00 92.31 74 ALA A N 1
ATOM 581 C CA . ALA A 1 74 ? 12.054 -1.306 -16.131 1.00 92.31 74 ALA A CA 1
ATOM 582 C C . ALA A 1 74 ? 11.974 -2.607 -15.320 1.00 92.31 74 ALA A C 1
ATOM 584 O O . ALA A 1 74 ? 12.904 -3.413 -15.360 1.00 92.31 74 ALA A O 1
ATOM 585 N N . LEU A 1 75 ? 10.849 -2.846 -14.639 1.00 93.81 75 LEU A N 1
ATOM 586 C CA . LEU A 1 75 ? 10.691 -3.944 -13.683 1.00 93.81 75 LEU A CA 1
ATOM 587 C C . LEU A 1 75 ? 11.087 -5.328 -14.218 1.00 93.81 75 LEU A C 1
ATOM 589 O O . LEU A 1 75 ? 11.872 -6.003 -13.548 1.00 93.81 75 LEU A O 1
ATOM 593 N N . PRO A 1 76 ? 10.632 -5.779 -15.405 1.00 91.38 76 PRO A N 1
ATOM 594 C CA . PRO A 1 76 ? 11.030 -7.083 -15.929 1.00 91.38 76 PRO A CA 1
ATOM 595 C C . PRO A 1 76 ? 12.527 -7.179 -16.239 1.00 91.38 76 PRO A C 1
ATOM 597 O O . PRO A 1 76 ? 13.101 -8.244 -16.047 1.00 91.38 76 PRO A O 1
ATOM 600 N N . TYR A 1 77 ? 13.162 -6.088 -16.680 1.00 91.81 77 TYR A N 1
ATOM 601 C CA . TYR A 1 77 ? 14.596 -6.059 -16.982 1.00 91.81 77 TYR A CA 1
ATOM 602 C C . TYR A 1 77 ? 15.429 -6.091 -15.702 1.00 91.81 77 TYR A C 1
ATOM 604 O O . TYR A 1 77 ? 16.334 -6.910 -15.570 1.00 91.81 77 TYR A O 1
ATOM 612 N N . LYS A 1 78 ? 15.078 -5.247 -14.727 1.00 94.06 78 LYS A N 1
ATOM 613 C CA . LYS A 1 78 ? 15.812 -5.116 -13.461 1.00 94.06 78 LYS A CA 1
ATOM 614 C C . LYS A 1 78 ? 15.642 -6.311 -12.520 1.00 94.06 78 LYS A C 1
ATOM 616 O O . LYS A 1 78 ? 16.481 -6.520 -11.652 1.00 94.06 78 LYS A O 1
ATOM 621 N N . THR A 1 79 ? 14.590 -7.113 -12.699 1.00 96.12 79 THR A N 1
ATOM 622 C CA . THR A 1 79 ? 14.296 -8.284 -11.847 1.00 96.12 79 THR A CA 1
ATOM 623 C C . THR A 1 79 ? 14.386 -9.621 -12.585 1.00 96.12 79 THR A C 1
ATOM 625 O O . THR A 1 79 ? 13.951 -10.649 -12.062 1.00 96.12 79 THR A O 1
ATOM 628 N N . ALA A 1 80 ? 14.943 -9.638 -13.802 1.00 93.62 80 ALA A N 1
ATOM 629 C CA . ALA A 1 80 ? 15.023 -10.841 -14.634 1.00 93.62 80 ALA A CA 1
ATOM 630 C C . ALA A 1 80 ? 15.798 -11.983 -13.958 1.00 93.62 80 ALA A C 1
ATOM 632 O O . ALA A 1 80 ? 15.389 -13.139 -14.046 1.00 93.62 80 ALA A O 1
ATOM 633 N N . SER A 1 81 ? 16.887 -11.647 -13.264 1.00 95.62 81 SER A N 1
ATOM 634 C CA . SER A 1 81 ? 17.774 -12.588 -12.569 1.00 95.62 81 SER A CA 1
ATOM 635 C C . SER A 1 81 ? 17.386 -12.852 -11.112 1.00 95.62 81 SER A C 1
ATOM 637 O O . SER A 1 81 ? 18.061 -13.624 -10.434 1.00 95.62 81 SER A O 1
ATOM 639 N N . TRP A 1 82 ? 16.334 -12.206 -10.602 1.00 97.94 82 TRP A N 1
ATOM 640 C CA . TRP A 1 82 ? 15.924 -12.372 -9.209 1.00 97.94 82 TRP A CA 1
ATOM 641 C C . TRP A 1 82 ? 15.361 -13.768 -8.974 1.00 97.94 82 TRP A C 1
ATOM 643 O O . TRP A 1 82 ? 14.712 -14.347 -9.854 1.00 97.94 82 TRP A O 1
ATOM 653 N N . ARG A 1 83 ? 15.558 -14.291 -7.757 1.00 97.62 83 ARG A N 1
ATOM 654 C CA . ARG A 1 83 ? 14.950 -15.562 -7.358 1.00 97.62 83 ARG A CA 1
ATOM 655 C C . ARG A 1 83 ? 13.440 -15.449 -7.516 1.00 97.62 83 ARG A C 1
ATOM 657 O O . ARG A 1 83 ? 12.835 -14.493 -7.031 1.00 97.62 83 ARG A O 1
ATOM 664 N N . ARG A 1 84 ? 12.845 -16.446 -8.168 1.00 98.25 84 ARG A N 1
ATOM 665 C CA . ARG A 1 84 ? 11.407 -16.525 -8.408 1.00 98.25 84 ARG A CA 1
ATOM 666 C C . ARG A 1 84 ? 10.831 -17.768 -7.749 1.00 98.25 84 ARG A C 1
ATOM 668 O O . ARG A 1 84 ? 11.281 -18.871 -8.030 1.00 98.25 84 ARG A O 1
ATOM 675 N N . GLU A 1 85 ? 9.810 -17.577 -6.929 1.00 98.44 85 GLU A N 1
ATOM 676 C CA . GLU A 1 85 ? 9.089 -18.645 -6.233 1.00 98.44 85 GLU A CA 1
ATOM 677 C C . GLU A 1 85 ? 7.587 -18.438 -6.396 1.00 98.44 85 GLU A C 1
ATOM 679 O O . GLU A 1 85 ? 7.122 -17.315 -6.576 1.00 98.44 85 GLU A O 1
ATOM 684 N N . THR A 1 86 ? 6.794 -19.503 -6.351 1.00 98.50 86 THR A N 1
ATOM 685 C CA . THR A 1 86 ? 5.334 -19.389 -6.487 1.00 98.50 86 THR A CA 1
ATOM 686 C C . THR A 1 86 ? 4.633 -20.255 -5.456 1.00 98.50 86 THR A C 1
ATOM 688 O O . THR A 1 86 ? 4.981 -21.423 -5.289 1.00 98.50 86 THR A O 1
ATOM 691 N N . ARG A 1 87 ? 3.656 -19.681 -4.751 1.00 98.38 87 ARG A N 1
ATOM 692 C CA . ARG A 1 87 ? 2.774 -20.380 -3.810 1.00 98.38 87 ARG A CA 1
ATOM 693 C C . ARG A 1 87 ? 1.343 -19.945 -4.109 1.00 98.38 87 ARG A C 1
ATOM 695 O O . ARG A 1 87 ? 1.032 -18.757 -4.041 1.00 98.38 87 ARG A O 1
ATOM 702 N N . GLY A 1 88 ? 0.492 -20.894 -4.495 1.00 96.81 88 GLY A N 1
ATOM 703 C CA . GLY A 1 88 ? -0.854 -20.588 -4.984 1.00 96.81 88 GLY A CA 1
ATOM 704 C C . GLY A 1 88 ? -0.820 -19.542 -6.106 1.00 96.81 88 GLY A C 1
ATOM 705 O O . GLY A 1 88 ? -0.142 -19.723 -7.115 1.00 96.81 88 GLY A O 1
ATOM 706 N N . ARG A 1 89 ? -1.522 -18.426 -5.895 1.00 97.38 89 ARG A N 1
ATOM 707 C CA . ARG A 1 89 ? -1.632 -17.299 -6.840 1.00 97.38 89 ARG A CA 1
ATOM 708 C C . ARG A 1 89 ? -0.468 -16.307 -6.763 1.00 97.38 89 ARG A C 1
ATOM 710 O O . ARG A 1 89 ? -0.381 -15.413 -7.605 1.00 97.38 89 ARG A O 1
ATOM 717 N N . VAL A 1 90 ? 0.396 -16.424 -5.753 1.00 98.69 90 VAL A N 1
ATOM 718 C CA . VAL A 1 90 ? 1.436 -15.434 -5.463 1.00 98.69 90 VAL A CA 1
ATOM 719 C C . VAL A 1 90 ? 2.766 -15.873 -6.063 1.00 98.69 90 VAL A C 1
ATOM 721 O O . VAL A 1 90 ? 3.288 -16.936 -5.726 1.00 98.69 90 VAL A O 1
ATOM 724 N N . THR A 1 91 ? 3.329 -15.043 -6.939 1.00 98.69 91 THR A N 1
ATOM 725 C CA . THR A 1 91 ? 4.696 -15.178 -7.446 1.00 98.69 91 THR A CA 1
ATOM 726 C C . THR A 1 91 ? 5.597 -14.195 -6.714 1.00 98.69 91 THR A C 1
ATOM 728 O O . THR A 1 91 ? 5.478 -12.989 -6.895 1.00 98.69 91 THR A O 1
ATOM 731 N N . PHE A 1 92 ? 6.531 -14.713 -5.928 1.00 98.75 92 PHE A N 1
ATOM 732 C CA . PHE A 1 92 ? 7.535 -13.936 -5.219 1.00 98.75 92 PHE A CA 1
ATOM 733 C C . PHE A 1 92 ? 8.767 -13.736 -6.096 1.00 98.75 92 PHE A C 1
ATOM 735 O O . PHE A 1 92 ? 9.275 -14.686 -6.695 1.00 98.75 92 PHE A O 1
ATOM 742 N N . ARG A 1 93 ? 9.260 -12.501 -6.144 1.00 98.62 93 ARG A N 1
ATOM 743 C CA . ARG A 1 93 ? 10.550 -12.105 -6.701 1.00 98.62 93 ARG A CA 1
ATOM 744 C C . ARG A 1 93 ? 11.376 -11.512 -5.578 1.00 98.62 93 ARG A C 1
ATOM 746 O O . ARG A 1 93 ? 11.015 -10.478 -5.023 1.00 98.62 93 ARG A O 1
ATOM 753 N N . VAL A 1 94 ? 12.460 -12.189 -5.236 1.00 98.56 94 VAL A N 1
ATOM 754 C CA . VAL A 1 94 ? 13.259 -11.865 -4.054 1.00 98.56 94 VAL A CA 1
ATOM 755 C C . VAL A 1 94 ? 14.562 -11.222 -4.491 1.00 98.56 94 VAL A C 1
ATOM 757 O O . VAL A 1 94 ? 15.280 -11.789 -5.322 1.00 98.56 94 VAL A O 1
ATOM 760 N N . ALA A 1 95 ? 14.843 -10.037 -3.946 1.00 98.06 95 ALA A N 1
ATOM 761 C CA . ALA A 1 95 ? 16.095 -9.336 -4.185 1.00 98.06 95 ALA A CA 1
ATOM 762 C C . ALA A 1 95 ? 17.299 -10.238 -3.838 1.00 98.06 95 ALA A C 1
ATOM 764 O O . ALA A 1 95 ? 17.226 -10.986 -2.861 1.00 98.06 95 ALA A O 1
ATOM 765 N N . PRO A 1 96 ? 18.415 -10.178 -4.593 1.00 96.44 96 PRO A N 1
ATOM 766 C CA . PRO A 1 96 ? 19.554 -11.081 -4.403 1.00 96.44 96 PRO A CA 1
ATOM 767 C C . PRO A 1 96 ? 20.155 -11.104 -2.987 1.00 96.44 96 PRO A C 1
ATOM 769 O O . PRO A 1 96 ? 20.715 -12.124 -2.596 1.00 96.44 96 PRO A O 1
ATOM 772 N N . GLY A 1 97 ? 20.038 -10.011 -2.223 1.00 94.06 97 GLY A N 1
ATOM 773 C CA . GLY A 1 97 ? 20.521 -9.915 -0.840 1.00 94.06 97 GLY A CA 1
ATOM 774 C C . GLY A 1 97 ? 19.571 -10.477 0.224 1.00 94.06 97 GLY A C 1
ATOM 775 O O . GLY A 1 97 ? 19.917 -10.490 1.404 1.00 94.06 97 GLY A O 1
ATOM 776 N N . LEU A 1 98 ? 18.381 -10.951 -0.160 1.00 97.50 98 LEU A N 1
ATOM 777 C CA . LEU A 1 98 ? 17.358 -11.432 0.767 1.00 97.50 98 LEU A CA 1
ATOM 778 C C . LEU A 1 98 ? 17.179 -12.952 0.712 1.00 97.50 98 LEU A C 1
ATOM 780 O O . LEU A 1 98 ? 17.305 -13.599 -0.329 1.00 97.50 98 LEU A O 1
ATOM 784 N N . LEU A 1 99 ? 16.820 -13.524 1.862 1.00 96.56 99 LEU A N 1
ATOM 785 C CA . LEU A 1 99 ? 16.470 -14.935 1.985 1.00 96.56 99 LEU A CA 1
ATOM 786 C C . LEU A 1 99 ? 14.961 -15.116 1.837 1.00 96.56 99 LEU A C 1
ATOM 788 O O . LEU A 1 99 ? 14.184 -14.518 2.574 1.00 96.56 99 LEU A O 1
ATOM 792 N N . PHE A 1 100 ? 14.561 -16.002 0.927 1.00 98.00 100 PHE A N 1
ATOM 793 C CA . PHE A 1 100 ? 13.164 -16.400 0.778 1.00 98.00 100 PHE A CA 1
ATOM 794 C C . PHE A 1 100 ? 12.714 -17.270 1.956 1.00 98.00 100 PHE A C 1
ATOM 796 O O . PHE A 1 100 ? 13.355 -18.281 2.261 1.00 98.00 100 PHE A O 1
ATOM 803 N N . ASN A 1 101 ? 11.583 -16.927 2.572 1.00 98.12 101 ASN A N 1
ATOM 804 C CA . ASN A 1 101 ? 10.972 -17.715 3.633 1.00 98.12 101 ASN A CA 1
ATOM 805 C C . ASN A 1 101 ? 9.709 -18.438 3.137 1.00 98.12 101 ASN A C 1
ATOM 807 O O . ASN A 1 101 ? 8.643 -17.845 2.967 1.00 98.12 101 ASN A O 1
ATOM 811 N N . ASP A 1 102 ? 9.817 -19.756 2.972 1.00 98.00 102 ASP A N 1
ATOM 812 C CA . ASP A 1 102 ? 8.738 -20.603 2.450 1.00 98.00 102 ASP A CA 1
ATOM 813 C C . ASP A 1 102 ? 7.461 -20.585 3.310 1.00 98.00 102 ASP A C 1
ATOM 815 O O . ASP A 1 102 ? 6.343 -20.518 2.790 1.00 98.00 102 ASP A O 1
ATOM 819 N N . ALA A 1 103 ? 7.614 -20.578 4.637 1.00 98.31 103 ALA A N 1
ATOM 820 C CA . ALA A 1 103 ? 6.481 -20.575 5.554 1.00 98.31 103 ALA A CA 1
ATOM 821 C C . ALA A 1 103 ? 5.701 -19.252 5.484 1.00 98.31 103 ALA A C 1
ATOM 823 O O . ALA A 1 103 ? 4.469 -19.259 5.500 1.00 98.31 103 ALA A O 1
ATOM 824 N N . ARG A 1 104 ? 6.405 -18.117 5.377 1.00 98.12 104 ARG A N 1
ATOM 825 C CA . ARG A 1 104 ? 5.799 -16.791 5.164 1.00 98.12 104 ARG A CA 1
ATOM 826 C C . ARG A 1 104 ? 5.090 -16.718 3.818 1.00 98.12 104 ARG A C 1
ATOM 828 O O . ARG A 1 104 ? 3.927 -16.334 3.772 1.00 98.12 104 ARG A O 1
ATOM 835 N N . ALA A 1 105 ? 5.745 -17.173 2.751 1.00 98.50 105 ALA A N 1
ATOM 836 C CA . ALA A 1 105 ? 5.168 -17.207 1.411 1.00 98.50 105 ALA A CA 1
ATOM 837 C C . ALA A 1 105 ? 3.862 -18.016 1.356 1.00 98.50 105 ALA A C 1
ATOM 839 O O . ALA A 1 105 ? 2.870 -17.575 0.772 1.00 98.50 105 ALA A O 1
ATOM 840 N N . SER A 1 106 ? 3.840 -19.178 2.012 1.00 98.56 106 SER A N 1
ATOM 841 C CA . SER A 1 106 ? 2.654 -20.035 2.089 1.00 98.56 106 SER A CA 1
ATOM 842 C C . SER A 1 106 ? 1.519 -19.386 2.888 1.00 98.56 106 SER A C 1
ATOM 844 O O . SER A 1 106 ? 0.366 -19.437 2.460 1.00 98.56 106 SER A O 1
ATOM 846 N N . ARG A 1 107 ? 1.827 -18.710 4.006 1.00 98.31 107 ARG A N 1
ATOM 847 C CA . ARG A 1 107 ? 0.823 -17.947 4.769 1.00 98.31 107 ARG A CA 1
ATOM 848 C C . ARG A 1 107 ? 0.260 -16.771 3.981 1.00 98.31 107 ARG A C 1
ATOM 850 O O . ARG A 1 107 ? -0.939 -16.533 4.061 1.00 98.31 107 ARG A O 1
ATOM 857 N N . SER A 1 108 ? 1.078 -16.073 3.201 1.00 98.06 108 SER A N 1
ATOM 858 C CA . SER A 1 108 ? 0.611 -14.992 2.327 1.00 98.06 108 SER A CA 1
ATOM 859 C C . SER A 1 108 ? -0.320 -15.491 1.234 1.00 98.06 108 SER A C 1
ATOM 861 O O . SER A 1 108 ? -1.357 -14.879 0.996 1.00 98.06 108 SER A O 1
ATOM 863 N N . ALA A 1 109 ? 0.004 -16.623 0.603 1.00 98.25 109 ALA A N 1
ATOM 864 C CA . ALA A 1 109 ? -0.879 -17.240 -0.382 1.00 98.25 109 ALA A CA 1
ATOM 865 C C . ALA A 1 109 ? -2.234 -17.625 0.236 1.00 98.25 109 ALA A C 1
ATOM 867 O O . ALA A 1 109 ? -3.274 -17.270 -0.309 1.00 98.25 109 ALA A O 1
ATOM 868 N N . ALA A 1 110 ? -2.226 -18.257 1.415 1.00 98.44 110 ALA A N 1
ATOM 869 C CA . ALA A 1 110 ? -3.455 -18.572 2.142 1.00 98.44 110 ALA A CA 1
ATOM 870 C C . ALA A 1 110 ? -4.225 -17.309 2.570 1.00 98.44 110 ALA A C 1
ATOM 872 O O . ALA A 1 110 ? -5.453 -17.284 2.512 1.00 98.44 110 ALA A O 1
ATOM 873 N N . PHE A 1 111 ? -3.514 -16.247 2.966 1.00 98.50 111 PHE A N 1
ATOM 874 C C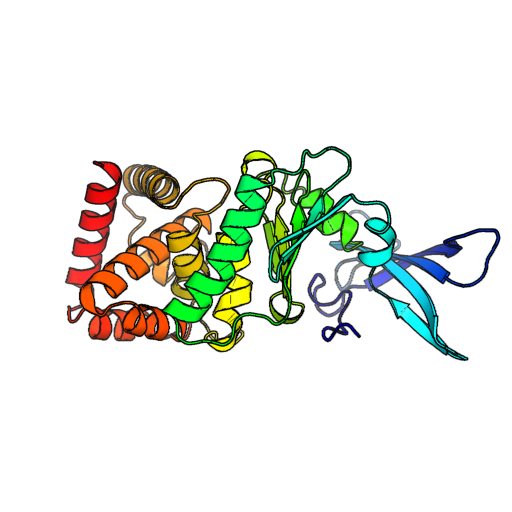A . PHE A 1 111 ? -4.115 -14.971 3.340 1.00 98.50 111 PHE A CA 1
ATOM 875 C C . PHE A 1 111 ? -4.899 -14.354 2.176 1.00 98.50 111 PHE A C 1
ATOM 877 O O . PHE A 1 111 ? -6.044 -13.964 2.388 1.00 98.50 111 PHE A O 1
ATOM 884 N N . VAL A 1 112 ? -4.337 -14.342 0.958 1.00 98.56 112 VAL A N 1
ATOM 885 C CA . VAL A 1 112 ? -5.016 -13.860 -0.263 1.00 98.56 112 VAL A CA 1
ATOM 886 C C . VAL A 1 112 ? -6.377 -14.530 -0.443 1.00 98.56 112 VAL A C 1
ATOM 888 O O . VAL A 1 112 ? -7.386 -13.837 -0.566 1.00 98.56 112 VAL A O 1
ATOM 891 N N . ASP A 1 113 ? -6.409 -15.863 -0.420 1.00 97.88 113 ASP A N 1
ATOM 892 C CA . ASP A 1 113 ? -7.645 -16.619 -0.631 1.00 97.88 113 ASP A CA 1
ATOM 893 C C . ASP A 1 113 ? -8.621 -16.431 0.547 1.00 97.88 113 ASP A C 1
ATOM 895 O O . ASP A 1 113 ? -9.816 -16.229 0.342 1.00 97.88 113 ASP A O 1
ATOM 899 N N . SER A 1 114 ? -8.120 -16.424 1.788 1.00 98.12 114 SER A N 1
ATOM 900 C CA . SER A 1 114 ? -8.956 -16.225 2.981 1.00 98.12 114 SER A CA 1
ATOM 901 C C . SER A 1 114 ? -9.616 -14.845 3.021 1.00 98.12 114 SER A C 1
ATOM 903 O O . SER A 1 114 ? -10.790 -14.741 3.369 1.00 98.12 114 SER A O 1
ATOM 905 N N . LEU A 1 115 ? -8.889 -13.796 2.627 1.00 98.31 115 LEU A N 1
ATOM 906 C CA . LEU A 1 115 ? -9.385 -12.427 2.624 1.00 98.31 115 LEU A CA 1
ATOM 907 C C . LEU A 1 115 ? -10.409 -12.217 1.506 1.00 98.31 115 LEU A C 1
ATOM 909 O O . LEU A 1 115 ? -11.458 -11.626 1.752 1.00 98.31 115 LEU A O 1
ATOM 913 N N . ALA A 1 116 ? -10.142 -12.741 0.306 1.00 98.06 116 ALA A N 1
ATOM 914 C CA . ALA A 1 116 ? -11.094 -12.700 -0.801 1.00 98.06 116 ALA A CA 1
ATOM 915 C C . ALA A 1 116 ? -12.417 -13.387 -0.422 1.00 98.06 116 ALA A C 1
ATOM 917 O O . ALA A 1 116 ? -13.490 -12.802 -0.574 1.00 98.06 116 ALA A O 1
ATOM 918 N N . ASN A 1 117 ? -12.328 -14.578 0.180 1.00 98.12 117 ASN A N 1
ATOM 919 C CA . ASN A 1 117 ? -13.490 -15.320 0.664 1.00 98.12 117 ASN A CA 1
ATOM 920 C C . ASN A 1 117 ? -14.249 -14.563 1.761 1.00 98.12 117 ASN A C 1
ATOM 922 O O . ASN A 1 117 ? -15.474 -14.508 1.719 1.00 98.12 117 ASN A O 1
ATOM 926 N N . ALA A 1 118 ? -13.542 -13.957 2.722 1.00 97.44 118 ALA A N 1
ATOM 927 C CA . ALA A 1 118 ? -14.165 -13.216 3.818 1.00 97.44 118 ALA A CA 1
ATOM 928 C C . ALA A 1 118 ? -15.014 -12.035 3.321 1.00 97.44 118 ALA A C 1
ATOM 930 O O . ALA A 1 118 ? -16.063 -11.760 3.891 1.00 97.44 118 ALA A O 1
ATOM 931 N N . PHE A 1 119 ? -14.590 -11.362 2.249 1.00 97.38 119 PHE A N 1
ATOM 932 C CA . PHE A 1 119 ? -15.331 -10.248 1.651 1.00 97.38 119 PHE A CA 1
ATOM 933 C C . PHE A 1 119 ? -16.225 -10.650 0.469 1.00 97.38 119 PHE A C 1
ATOM 935 O O . PHE A 1 119 ? -16.830 -9.773 -0.152 1.00 97.38 119 PHE A O 1
ATOM 942 N N . ASN A 1 120 ? -16.310 -11.946 0.152 1.00 96.69 120 ASN A N 1
ATOM 943 C CA . ASN A 1 120 ? -17.046 -12.472 -0.996 1.00 96.69 120 ASN A CA 1
ATOM 944 C C . ASN A 1 120 ? -16.687 -11.749 -2.313 1.00 96.69 120 ASN A C 1
ATOM 946 O O . ASN A 1 120 ? -17.559 -11.308 -3.065 1.00 96.69 120 ASN A O 1
ATOM 950 N N . VAL A 1 121 ? -15.386 -11.583 -2.563 1.00 96.31 121 VAL A N 1
ATOM 951 C CA . VAL A 1 121 ? -14.843 -11.030 -3.812 1.00 96.31 121 VAL A CA 1
ATOM 952 C C . VAL A 1 121 ? -14.002 -12.071 -4.532 1.00 96.31 121 VAL A C 1
ATOM 954 O O . VAL A 1 121 ? -13.451 -12.979 -3.909 1.00 96.31 121 VAL A O 1
ATOM 957 N N . ASP A 1 122 ? -13.854 -11.914 -5.845 1.00 96.12 122 ASP A N 1
ATOM 958 C CA . ASP A 1 122 ? -12.958 -12.777 -6.602 1.00 96.12 122 ASP A CA 1
ATOM 959 C C . ASP A 1 122 ? -11.502 -12.535 -6.170 1.00 96.12 122 ASP A C 1
ATOM 961 O O . ASP A 1 122 ? -11.028 -11.392 -6.202 1.00 96.12 122 ASP A O 1
ATOM 965 N N . PRO A 1 123 ? -10.748 -13.585 -5.796 1.00 96.31 123 PRO A N 1
ATOM 966 C CA . PRO A 1 123 ? -9.323 -13.445 -5.543 1.00 96.31 123 PRO A CA 1
ATOM 967 C C . PRO A 1 123 ? -8.607 -13.005 -6.827 1.00 96.31 123 PRO A C 1
ATOM 969 O O . PRO A 1 123 ? -8.978 -13.439 -7.926 1.00 96.31 123 PRO A O 1
ATOM 972 N N . PRO A 1 124 ? -7.528 -12.209 -6.721 1.00 96.06 124 PRO A N 1
ATOM 973 C CA . PRO A 1 124 ? -6.811 -11.743 -7.898 1.00 96.06 124 PRO A CA 1
ATOM 974 C C . PRO A 1 124 ? -6.306 -12.940 -8.730 1.00 96.06 124 PRO A C 1
ATOM 976 O O . PRO A 1 124 ? -5.913 -13.974 -8.172 1.00 96.06 124 PRO A O 1
ATOM 979 N N . PRO A 1 125 ? -6.299 -12.843 -10.074 1.00 95.94 125 PRO A N 1
ATOM 980 C CA . PRO A 1 125 ? -5.910 -13.958 -10.944 1.00 95.94 125 PRO A CA 1
ATOM 981 C C . PRO A 1 125 ? -4.435 -14.348 -10.774 1.00 95.94 125 PRO A C 1
ATOM 983 O O . PRO A 1 125 ? -4.051 -15.483 -11.043 1.00 95.94 125 PRO A O 1
ATOM 986 N N . ARG A 1 126 ? -3.610 -13.402 -10.324 1.00 96.88 126 ARG A N 1
ATOM 987 C CA . ARG A 1 126 ? -2.229 -13.581 -9.871 1.00 96.88 126 ARG A CA 1
ATOM 988 C C . ARG A 1 126 ? -1.893 -12.473 -8.881 1.00 96.88 126 ARG A C 1
ATOM 990 O O . ARG A 1 126 ? -2.579 -11.459 -8.885 1.00 96.88 126 ARG A O 1
ATOM 997 N N . LEU A 1 127 ? -0.821 -12.624 -8.116 1.00 98.25 127 LEU A N 1
ATOM 998 C CA . LEU A 1 127 ? -0.206 -11.535 -7.361 1.00 98.25 127 LEU A CA 1
ATOM 999 C C . LEU A 1 127 ? 1.314 -11.619 -7.518 1.00 98.25 127 LEU A C 1
ATOM 1001 O O . LEU A 1 127 ? 1.919 -12.628 -7.168 1.00 98.25 127 LEU A O 1
ATOM 1005 N N . ASP A 1 128 ? 1.929 -10.578 -8.064 1.00 98.31 128 ASP A N 1
ATOM 1006 C CA . ASP A 1 128 ? 3.379 -10.461 -8.206 1.00 98.31 128 ASP A CA 1
ATOM 1007 C C . ASP A 1 128 ? 3.935 -9.712 -6.983 1.00 98.31 128 ASP A C 1
ATOM 1009 O O . ASP A 1 128 ? 3.710 -8.514 -6.811 1.00 98.31 128 ASP A O 1
ATOM 1013 N N . TYR A 1 129 ? 4.640 -10.425 -6.109 1.00 98.69 129 TYR A N 1
ATOM 1014 C CA . TYR A 1 129 ? 5.194 -9.898 -4.865 1.00 98.69 129 TYR A CA 1
ATOM 1015 C C . TYR A 1 129 ? 6.699 -9.681 -5.008 1.00 98.69 129 TYR A C 1
ATOM 1017 O O . TYR A 1 129 ? 7.436 -10.615 -5.315 1.00 98.69 129 TYR A O 1
ATOM 1025 N N . TYR A 1 130 ? 7.174 -8.472 -4.741 1.00 98.56 130 TYR A N 1
ATOM 1026 C CA . TYR A 1 130 ? 8.585 -8.112 -4.791 1.00 98.56 130 TYR A CA 1
ATOM 1027 C C . TYR A 1 130 ? 9.099 -7.888 -3.368 1.00 98.56 130 TYR A C 1
ATOM 1029 O O . TYR A 1 130 ? 8.720 -6.911 -2.722 1.00 98.56 130 TYR A O 1
ATOM 1037 N N . SER A 1 131 ? 9.951 -8.796 -2.886 1.00 98.19 131 SER A N 1
ATOM 1038 C CA . SER A 1 131 ? 10.677 -8.631 -1.622 1.00 98.19 131 SER A CA 1
ATOM 1039 C C . SER A 1 131 ? 11.938 -7.816 -1.897 1.00 98.19 131 SER A C 1
ATOM 1041 O O . SER A 1 131 ? 12.817 -8.286 -2.627 1.00 98.19 131 SER A O 1
ATOM 1043 N N . THR A 1 132 ? 12.030 -6.615 -1.330 1.00 98.06 132 THR A N 1
ATOM 1044 C CA . THR A 1 132 ? 13.144 -5.680 -1.527 1.00 98.06 132 THR A CA 1
ATOM 1045 C C . THR A 1 132 ? 13.788 -5.287 -0.199 1.00 98.06 132 THR A C 1
ATOM 1047 O O . THR A 1 132 ? 13.195 -5.396 0.873 1.00 98.06 132 THR A O 1
ATOM 1050 N N . GLU A 1 133 ? 15.043 -4.846 -0.259 1.00 97.00 133 GLU A N 1
ATOM 1051 C CA . GLU A 1 133 ? 15.818 -4.414 0.912 1.00 97.00 133 GLU A CA 1
ATOM 1052 C C . GLU A 1 133 ? 15.269 -3.122 1.532 1.00 97.00 133 GLU A C 1
ATOM 1054 O O . GLU A 1 133 ? 15.445 -2.862 2.721 1.00 97.00 133 GLU A O 1
ATOM 1059 N N . SER A 1 134 ? 14.597 -2.312 0.716 1.00 97.00 134 SER A N 1
ATOM 1060 C CA . SER A 1 134 ? 14.016 -1.031 1.094 1.00 97.00 134 SER A CA 1
ATOM 1061 C C . SER A 1 134 ? 12.939 -0.601 0.102 1.00 97.00 134 SER A C 1
ATOM 1063 O O . SER A 1 134 ? 12.811 -1.159 -0.996 1.00 97.00 134 SER A O 1
ATOM 1065 N N . VAL A 1 135 ? 12.182 0.434 0.467 1.00 95.88 135 VAL A N 1
ATOM 1066 C CA . VAL A 1 135 ? 11.282 1.130 -0.465 1.00 95.88 135 VAL A CA 1
ATOM 1067 C C . VAL A 1 135 ? 12.078 1.778 -1.601 1.00 95.88 135 VAL A C 1
ATOM 1069 O O . VAL A 1 135 ? 11.611 1.811 -2.737 1.00 95.88 135 VAL A O 1
ATOM 1072 N N . ASP A 1 136 ? 13.306 2.225 -1.329 1.00 96.25 136 ASP A N 1
ATOM 1073 C CA . ASP A 1 136 ? 14.183 2.810 -2.347 1.00 96.25 136 ASP A CA 1
ATOM 1074 C C . ASP A 1 136 ? 14.534 1.784 -3.435 1.00 96.25 136 ASP A C 1
ATOM 1076 O O . ASP A 1 136 ? 14.399 2.081 -4.618 1.00 96.25 136 ASP A O 1
ATOM 1080 N N . GLN A 1 137 ? 14.878 0.545 -3.058 1.00 97.12 137 GLN A N 1
ATOM 1081 C CA . GLN A 1 137 ? 15.122 -0.530 -4.026 1.00 97.12 137 GLN A CA 1
ATOM 1082 C C . GLN A 1 137 ? 13.841 -0.907 -4.790 1.00 97.12 137 GLN A C 1
ATOM 1084 O O . GLN A 1 137 ? 13.904 -1.213 -5.980 1.00 97.12 137 GLN A O 1
ATOM 1089 N N . ALA A 1 138 ? 12.668 -0.856 -4.145 1.00 96.50 138 ALA A N 1
ATOM 1090 C CA . ALA A 1 138 ? 11.387 -1.075 -4.822 1.00 96.50 138 ALA A CA 1
ATOM 1091 C C . ALA A 1 138 ? 11.098 -0.018 -5.904 1.00 96.50 138 ALA A C 1
ATOM 1093 O O . ALA A 1 138 ? 10.606 -0.357 -6.983 1.00 96.50 138 ALA A O 1
ATOM 1094 N N . LEU A 1 139 ? 11.425 1.251 -5.652 1.00 95.00 139 LEU A N 1
ATOM 1095 C CA . LEU A 1 139 ? 11.348 2.307 -6.664 1.00 95.00 139 LEU A CA 1
ATOM 1096 C C . LEU A 1 139 ? 12.408 2.103 -7.754 1.00 95.00 139 LEU A C 1
ATOM 1098 O O . LEU A 1 139 ? 12.093 2.178 -8.943 1.00 95.00 139 LEU A O 1
ATOM 1102 N N . GLU A 1 140 ? 13.629 1.729 -7.373 1.00 95.31 140 GLU A N 1
ATOM 1103 C CA . GLU A 1 140 ? 14.728 1.515 -8.312 1.00 95.31 140 GLU A CA 1
ATOM 1104 C C . GLU A 1 140 ? 14.409 0.420 -9.341 1.00 95.31 140 GLU A C 1
ATOM 1106 O O . GLU A 1 140 ? 14.677 0.592 -10.535 1.00 95.31 140 GLU A O 1
ATOM 1111 N N . ILE A 1 141 ? 13.803 -0.697 -8.916 1.00 95.75 141 ILE A N 1
ATOM 1112 C CA . ILE A 1 141 ? 13.399 -1.773 -9.834 1.00 95.75 141 ILE A CA 1
ATOM 1113 C C . ILE A 1 141 ? 12.256 -1.356 -10.759 1.00 95.75 141 ILE A C 1
ATOM 1115 O O . ILE A 1 141 ? 12.172 -1.856 -11.877 1.00 95.75 141 ILE A O 1
ATOM 1119 N N . LEU A 1 142 ? 11.426 -0.394 -10.354 1.00 94.19 142 LEU A N 1
ATOM 1120 C CA . LEU A 1 142 ? 10.450 0.251 -11.238 1.00 94.19 142 LEU A CA 1
ATOM 1121 C C . LEU A 1 142 ? 11.094 1.249 -12.205 1.00 94.19 142 LEU A C 1
ATOM 1123 O O . LEU A 1 142 ? 10.423 1.733 -13.113 1.00 94.19 142 LEU A O 1
ATOM 1127 N N . GLY A 1 143 ? 12.395 1.503 -12.057 1.00 94.62 143 GLY A N 1
ATOM 1128 C CA . GLY A 1 143 ? 13.127 2.488 -12.833 1.00 94.62 143 GLY A CA 1
ATOM 1129 C C . GLY A 1 143 ? 12.958 3.900 -12.295 1.00 94.62 143 GLY A C 1
ATOM 1130 O O . GLY A 1 143 ? 13.232 4.823 -13.038 1.00 94.62 143 GLY A O 1
ATOM 1131 N N . VAL A 1 144 ? 12.512 4.092 -11.055 1.00 93.88 144 VAL A N 1
ATOM 1132 C CA . VAL A 1 144 ? 12.308 5.411 -10.446 1.00 93.88 144 VAL A CA 1
ATOM 1133 C C . VAL A 1 144 ? 13.395 5.665 -9.405 1.00 93.88 144 VAL A C 1
ATOM 1135 O O . VAL A 1 144 ? 13.574 4.871 -8.487 1.00 93.88 144 VAL A O 1
ATOM 1138 N N . ASP A 1 145 ? 14.098 6.786 -9.523 1.00 92.94 145 ASP A N 1
ATOM 1139 C CA . ASP A 1 145 ? 15.017 7.299 -8.507 1.00 92.94 145 ASP A CA 1
ATOM 1140 C C . ASP A 1 145 ? 14.595 8.715 -8.129 1.00 92.94 145 ASP A C 1
ATOM 1142 O O . ASP A 1 145 ? 14.583 9.617 -8.967 1.00 92.94 145 ASP A O 1
ATOM 1146 N N . ILE A 1 146 ? 14.220 8.904 -6.868 1.00 90.88 146 ILE A N 1
ATOM 1147 C CA . ILE A 1 146 ? 13.811 10.205 -6.343 1.00 90.88 146 ILE A CA 1
ATOM 1148 C C . ILE A 1 146 ? 14.818 10.676 -5.287 1.00 90.88 146 ILE A C 1
ATOM 1150 O O . ILE A 1 146 ? 15.378 9.842 -4.572 1.00 90.88 146 ILE A O 1
ATOM 1154 N N . PRO A 1 147 ? 15.061 11.996 -5.141 1.00 87.88 147 PRO A N 1
ATOM 1155 C CA . PRO A 1 147 ? 16.076 12.496 -4.208 1.00 87.88 147 PRO A CA 1
ATOM 1156 C C . PRO A 1 147 ? 15.823 12.104 -2.746 1.00 87.88 147 PRO A C 1
ATOM 1158 O O . PRO A 1 147 ? 16.757 11.934 -1.962 1.00 87.88 147 PRO A O 1
ATOM 1161 N N . ARG A 1 148 ? 14.549 11.965 -2.367 1.00 88.50 148 ARG A N 1
ATOM 1162 C CA . ARG A 1 148 ? 14.140 11.546 -1.027 1.00 88.50 148 ARG A CA 1
ATOM 1163 C C . ARG A 1 148 ? 14.332 10.038 -0.854 1.00 88.50 148 ARG A C 1
ATOM 1165 O O . ARG A 1 148 ? 13.800 9.261 -1.636 1.00 88.50 148 ARG A O 1
ATOM 1172 N N . ARG A 1 149 ? 14.995 9.633 0.233 1.00 91.44 149 ARG A N 1
ATOM 1173 C CA . ARG A 1 149 ? 15.119 8.222 0.633 1.00 91.44 149 ARG A CA 1
ATOM 1174 C C . ARG A 1 149 ? 14.075 7.837 1.684 1.00 91.44 149 ARG A C 1
ATOM 1176 O O . ARG A 1 149 ? 13.778 8.635 2.575 1.00 91.44 149 ARG A O 1
ATOM 1183 N N . PHE A 1 150 ? 13.531 6.626 1.580 1.00 88.88 150 PHE A N 1
ATOM 1184 C CA . PHE A 1 150 ? 12.482 6.104 2.472 1.00 88.88 150 PHE A CA 1
ATOM 1185 C C . PHE A 1 150 ? 12.963 4.966 3.377 1.00 88.88 150 PHE A C 1
ATOM 1187 O O . PHE A 1 150 ? 12.390 4.761 4.445 1.00 88.88 150 PHE A O 1
ATOM 1194 N N . GLY A 1 151 ? 14.015 4.243 2.989 1.00 92.44 151 GLY A N 1
ATOM 1195 C CA . GLY A 1 15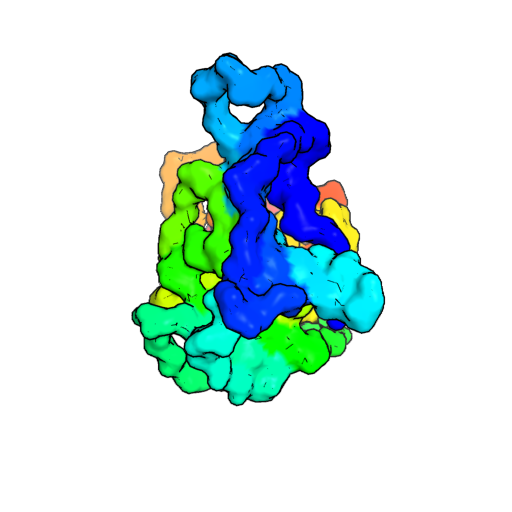1 ? 14.602 3.179 3.798 1.00 92.44 151 GLY A CA 1
ATOM 1196 C C . GLY A 1 151 ? 13.745 1.911 3.914 1.00 92.44 151 GLY A C 1
ATOM 1197 O O . GLY A 1 151 ? 12.853 1.642 3.104 1.00 92.44 151 GLY A O 1
ATOM 1198 N N . ALA A 1 152 ? 14.070 1.097 4.921 1.00 91.69 152 ALA A N 1
ATOM 1199 C CA . ALA A 1 152 ? 13.597 -0.281 5.090 1.00 91.69 152 ALA A CA 1
ATOM 1200 C C . ALA A 1 152 ? 12.396 -0.415 6.052 1.00 91.69 152 ALA A C 1
ATOM 1202 O O . ALA A 1 152 ? 12.420 -1.218 6.985 1.00 91.69 152 ALA A O 1
ATOM 1203 N N . GLY A 1 153 ? 11.374 0.429 5.879 1.00 89.50 153 GLY A N 1
ATOM 1204 C CA . GLY A 1 153 ? 10.256 0.544 6.829 1.00 89.50 153 GLY A CA 1
ATOM 1205 C C . GLY A 1 153 ? 8.863 0.604 6.209 1.00 89.50 153 GLY A C 1
ATOM 1206 O O . GLY A 1 153 ? 7.900 0.826 6.935 1.00 89.50 153 GLY A O 1
ATOM 1207 N N . GLY A 1 154 ? 8.731 0.420 4.893 1.00 91.81 154 GLY A N 1
ATOM 1208 C CA . GLY A 1 154 ? 7.447 0.526 4.200 1.00 91.81 154 GLY A CA 1
ATOM 1209 C C . GLY A 1 154 ? 7.358 -0.324 2.938 1.00 91.81 154 GLY A C 1
ATOM 1210 O O . GLY A 1 154 ? 8.226 -1.140 2.635 1.00 91.81 154 GLY A O 1
ATOM 1211 N N . GLY A 1 155 ? 6.302 -0.094 2.174 1.00 94.31 155 GLY A N 1
ATOM 1212 C CA . GLY A 1 155 ? 6.074 -0.691 0.868 1.00 94.31 155 GLY A CA 1
ATOM 1213 C C . GLY A 1 155 ? 4.902 -0.007 0.188 1.00 94.31 155 GLY A C 1
ATOM 1214 O O . GLY A 1 155 ? 4.437 1.035 0.648 1.00 94.31 155 GLY A O 1
ATOM 1215 N N . PHE A 1 156 ? 4.484 -0.560 -0.941 1.00 94.62 156 PHE A N 1
ATOM 1216 C CA . PHE A 1 156 ? 3.317 -0.085 -1.669 1.00 94.62 156 PHE A CA 1
ATOM 1217 C C . PHE A 1 156 ? 2.791 -1.176 -2.600 1.00 94.62 156 PHE A C 1
ATOM 1219 O O . PHE A 1 156 ? 3.537 -2.038 -3.075 1.00 94.62 156 PHE A O 1
ATOM 1226 N N . ALA A 1 157 ? 1.509 -1.103 -2.925 1.00 94.50 157 ALA A N 1
ATOM 1227 C CA . ALA A 1 157 ? 0.882 -1.930 -3.940 1.00 94.50 157 ALA A CA 1
ATOM 1228 C C . ALA A 1 157 ? 0.633 -1.148 -5.239 1.00 94.50 157 ALA A C 1
ATOM 1230 O O . ALA A 1 157 ? 0.435 0.067 -5.249 1.00 94.50 157 ALA A O 1
ATOM 1231 N N . LYS A 1 158 ? 0.561 -1.871 -6.360 1.00 92.56 158 LYS A N 1
ATOM 1232 C CA . LYS A 1 158 ? -0.100 -1.415 -7.594 1.00 92.56 158 LYS A CA 1
ATOM 1233 C C . LYS A 1 158 ? -1.262 -2.372 -7.884 1.00 92.56 158 LYS A C 1
ATOM 1235 O O . LYS A 1 158 ? -1.094 -3.293 -8.691 1.00 92.56 158 LYS A O 1
ATOM 1240 N N . PRO A 1 159 ? -2.429 -2.189 -7.233 1.00 91.00 159 PRO A N 1
ATOM 1241 C CA . PRO A 1 159 ? -3.527 -3.156 -7.264 1.00 91.00 159 PRO A CA 1
ATOM 1242 C C . PRO A 1 159 ? -4.014 -3.525 -8.666 1.00 91.00 159 PRO A C 1
ATOM 1244 O O . PRO A 1 159 ? -4.193 -4.701 -8.957 1.00 91.00 159 PRO A O 1
ATOM 1247 N N . VAL A 1 160 ? -4.124 -2.549 -9.574 1.00 88.44 160 VAL A N 1
ATOM 1248 C CA . VAL A 1 160 ? -4.553 -2.774 -10.971 1.00 88.44 160 VAL A CA 1
ATOM 1249 C C . VAL A 1 160 ? -3.603 -3.673 -11.773 1.00 88.44 160 VAL A C 1
ATOM 1251 O O . VAL A 1 160 ? -4.005 -4.281 -12.762 1.00 88.44 160 VAL A O 1
ATOM 1254 N N . ASN A 1 161 ? -2.342 -3.775 -11.343 1.00 90.25 161 ASN A N 1
ATOM 1255 C CA . ASN A 1 161 ? -1.340 -4.666 -11.930 1.00 90.25 161 ASN A CA 1
ATOM 1256 C C . ASN A 1 161 ? -1.164 -5.961 -11.123 1.00 90.25 161 ASN A C 1
ATOM 1258 O O . ASN A 1 161 ? -0.361 -6.808 -11.517 1.00 90.25 161 ASN A O 1
ATOM 1262 N N . PHE A 1 162 ? -1.885 -6.102 -10.008 1.00 95.62 162 PHE A N 1
ATOM 1263 C CA . PHE A 1 162 ? -1.735 -7.155 -9.010 1.00 95.62 162 PHE A CA 1
ATOM 1264 C C . PHE A 1 162 ? -0.323 -7.260 -8.426 1.00 95.62 162 PHE A C 1
ATOM 1266 O O . PHE A 1 162 ? 0.228 -8.351 -8.302 1.00 95.62 162 PHE A O 1
ATOM 1273 N N . GLN A 1 163 ? 0.287 -6.120 -8.103 1.00 96.75 163 GLN A N 1
ATOM 1274 C CA . GLN A 1 163 ? 1.669 -6.065 -7.623 1.00 96.75 163 GLN A CA 1
ATOM 1275 C C . GLN A 1 163 ? 1.758 -5.565 -6.188 1.00 96.75 163 GLN A C 1
ATOM 1277 O O . GLN A 1 163 ? 1.082 -4.602 -5.828 1.00 96.75 163 GLN A O 1
ATOM 1282 N N . VAL A 1 164 ? 2.651 -6.176 -5.416 1.00 98.12 164 VAL A N 1
ATOM 1283 C CA . VAL A 1 164 ? 3.051 -5.741 -4.075 1.00 98.12 164 VAL A CA 1
ATOM 1284 C C . VAL A 1 164 ? 4.558 -5.540 -4.052 1.00 98.12 164 VAL A C 1
ATOM 1286 O O . VAL A 1 164 ? 5.304 -6.401 -4.513 1.00 98.12 164 VAL A O 1
ATOM 1289 N N . PHE A 1 165 ? 5.005 -4.427 -3.483 1.00 97.81 165 PHE A N 1
ATOM 1290 C CA . PHE A 1 165 ? 6.409 -4.117 -3.261 1.00 97.81 165 PHE A CA 1
ATOM 1291 C C . PHE A 1 165 ? 6.645 -3.959 -1.763 1.00 97.81 165 PHE A C 1
ATOM 1293 O O . PHE A 1 165 ? 6.175 -3.000 -1.152 1.00 97.81 165 PHE A O 1
ATOM 1300 N N . SER A 1 166 ? 7.358 -4.912 -1.168 1.00 97.31 166 SER A N 1
ATOM 1301 C CA . SER A 1 166 ? 7.678 -4.912 0.256 1.00 97.31 166 SER A CA 1
ATOM 1302 C C . SER A 1 166 ? 9.122 -4.493 0.467 1.00 97.31 166 SER A C 1
ATOM 1304 O O . SER A 1 166 ? 10.034 -5.277 0.219 1.00 97.31 166 SER A O 1
ATOM 1306 N N . GLY A 1 167 ? 9.313 -3.274 0.966 1.00 96.62 167 GLY A N 1
ATOM 1307 C CA . GLY A 1 167 ? 10.605 -2.738 1.380 1.00 96.62 167 GLY A CA 1
ATOM 1308 C C . GLY A 1 167 ? 10.892 -2.951 2.863 1.00 96.62 167 GLY A C 1
ATOM 1309 O O . GLY A 1 167 ? 11.552 -2.112 3.471 1.00 96.62 167 GLY A O 1
ATOM 1310 N N . ILE A 1 168 ? 10.358 -4.021 3.464 1.00 95.31 168 ILE A N 1
ATOM 1311 C CA . ILE A 1 168 ? 10.550 -4.359 4.880 1.00 95.31 168 ILE A CA 1
ATOM 1312 C C . ILE A 1 168 ? 11.138 -5.774 4.985 1.00 95.31 168 ILE A C 1
ATOM 1314 O O . ILE A 1 168 ? 10.388 -6.749 5.123 1.00 95.31 168 ILE A O 1
ATOM 1318 N N . PRO A 1 169 ? 12.475 -5.927 4.967 1.00 94.75 169 PRO A N 1
ATOM 1319 C CA . PRO A 1 169 ? 13.126 -7.240 4.995 1.00 94.75 169 PRO A CA 1
ATOM 1320 C C . PRO A 1 169 ? 12.704 -8.122 6.173 1.00 94.75 169 PRO A C 1
ATOM 1322 O O . PRO A 1 169 ? 12.58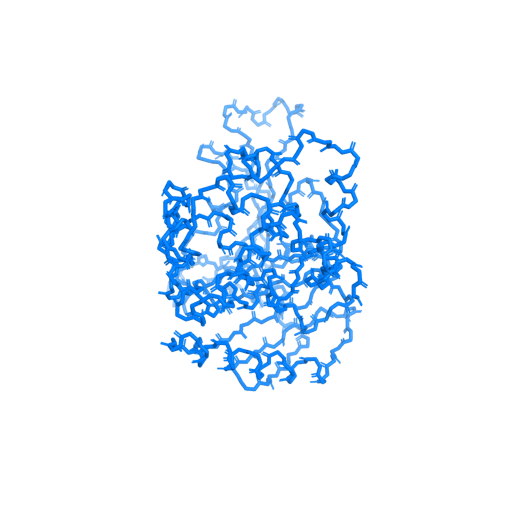1 -9.338 6.034 1.00 94.75 169 PRO A O 1
ATOM 1325 N N . SER A 1 170 ? 12.421 -7.520 7.332 1.00 93.75 170 SER A N 1
ATOM 1326 C CA . SER A 1 170 ? 11.997 -8.253 8.529 1.00 93.75 170 SER A CA 1
ATOM 1327 C C . SER A 1 170 ? 10.637 -8.943 8.369 1.00 93.75 170 SER A C 1
ATOM 1329 O O . SER A 1 170 ? 10.439 -10.003 8.973 1.00 93.75 170 SER A O 1
ATOM 1331 N N . LEU A 1 171 ? 9.738 -8.420 7.523 1.00 93.06 171 LEU A N 1
ATOM 1332 C CA . LEU A 1 171 ? 8.470 -9.065 7.157 1.00 93.06 171 LEU A CA 1
ATOM 1333 C C . LEU A 1 171 ? 8.642 -10.099 6.036 1.00 93.06 171 LEU A C 1
ATOM 1335 O O . LEU A 1 171 ? 7.901 -11.081 5.993 1.00 93.06 171 LEU A O 1
ATOM 1339 N N . GLY A 1 172 ? 9.644 -9.935 5.168 1.00 94.25 172 GLY A N 1
ATOM 1340 C CA . GLY A 1 172 ? 9.917 -10.837 4.045 1.00 94.25 172 GLY A CA 1
ATOM 1341 C C . GLY A 1 172 ? 8.696 -10.994 3.137 1.00 94.25 172 GLY A C 1
ATOM 1342 O O . GLY A 1 172 ? 8.128 -10.007 2.672 1.00 94.25 172 GLY A O 1
ATOM 1343 N N . GLU A 1 173 ? 8.265 -12.235 2.922 1.00 97.31 173 GLU A N 1
ATOM 1344 C CA . GLU A 1 173 ? 7.145 -12.604 2.047 1.00 97.31 173 GLU A CA 1
ATOM 1345 C C . GLU A 1 173 ? 5.746 -12.359 2.646 1.00 97.31 173 GLU A C 1
ATOM 1347 O O . GLU A 1 173 ? 4.761 -12.740 2.019 1.00 97.31 173 GLU A O 1
ATOM 1352 N N . GLU A 1 174 ? 5.621 -11.761 3.838 1.00 96.19 174 GLU A N 1
ATOM 1353 C CA . GLU A 1 174 ? 4.350 -11.653 4.583 1.00 96.19 174 GLU A CA 1
ATOM 1354 C C . GLU A 1 174 ? 3.892 -10.219 4.877 1.00 96.19 174 GLU A C 1
ATOM 1356 O O . GLU A 1 174 ? 3.376 -9.919 5.954 1.00 96.19 174 GLU A O 1
ATOM 1361 N N . TYR A 1 175 ? 4.025 -9.307 3.910 1.00 96.62 175 TYR A N 1
ATOM 1362 C CA . TYR A 1 175 ? 3.493 -7.953 4.072 1.00 96.62 175 TYR A CA 1
ATOM 1363 C C . TYR A 1 175 ? 1.990 -7.873 3.751 1.00 96.62 175 TYR A C 1
ATOM 1365 O O . TYR A 1 175 ? 1.564 -7.425 2.686 1.00 96.62 175 TYR A O 1
ATOM 1373 N N . ARG A 1 176 ? 1.168 -8.335 4.701 1.00 97.38 176 ARG A N 1
ATOM 1374 C CA . ARG A 1 176 ? -0.292 -8.471 4.543 1.00 97.38 176 ARG A CA 1
ATOM 1375 C C . ARG A 1 176 ? -1.032 -7.156 4.275 1.00 97.38 176 ARG A C 1
ATOM 1377 O O . ARG A 1 176 ? -2.045 -7.199 3.586 1.00 97.38 176 ARG A O 1
ATOM 1384 N N . HIS A 1 177 ? -0.533 -6.015 4.764 1.00 97.44 177 HIS A N 1
ATOM 1385 C CA . HIS A 1 177 ? -1.133 -4.692 4.506 1.00 97.44 177 HIS A CA 1
ATOM 1386 C C . HIS A 1 177 ? -1.216 -4.414 3.001 1.00 97.44 177 HIS A C 1
ATOM 1388 O O . HIS A 1 177 ? -2.296 -4.203 2.461 1.00 97.44 177 HIS A O 1
ATOM 1394 N N . GLU A 1 178 ? -0.097 -4.529 2.286 1.00 97.31 178 GLU A N 1
ATOM 1395 C CA . GLU A 1 178 ? -0.074 -4.281 0.839 1.00 97.31 178 GLU A CA 1
ATOM 1396 C C . GLU A 1 178 ? -0.809 -5.364 0.040 1.00 97.31 178 GLU A C 1
ATOM 1398 O O . GLU A 1 178 ? -1.407 -5.083 -0.998 1.00 97.31 178 GLU A O 1
ATOM 1403 N N . ILE A 1 179 ? -0.826 -6.608 0.531 1.00 98.12 179 ILE A N 1
ATOM 1404 C CA . ILE A 1 179 ? -1.639 -7.670 -0.076 1.00 98.12 179 ILE A CA 1
ATOM 1405 C C . ILE A 1 179 ? -3.133 -7.329 0.025 1.00 98.12 179 ILE A C 1
ATOM 1407 O O . ILE A 1 179 ? -3.863 -7.516 -0.951 1.00 98.12 179 ILE A O 1
ATOM 1411 N N . ALA A 1 180 ? -3.589 -6.802 1.165 1.00 97.81 180 ALA A N 1
ATOM 1412 C CA . ALA A 1 180 ? -4.985 -6.420 1.359 1.00 97.81 180 ALA A CA 1
ATOM 1413 C C . ALA A 1 180 ? -5.422 -5.339 0.360 1.00 97.81 180 ALA A C 1
ATOM 1415 O O . ALA A 1 180 ? -6.502 -5.458 -0.214 1.00 97.81 180 ALA A O 1
ATOM 1416 N N . HIS A 1 181 ? -4.561 -4.360 0.059 1.00 96.31 181 HIS A N 1
ATOM 1417 C CA . HIS A 1 181 ? -4.818 -3.360 -0.988 1.00 96.31 181 HIS A CA 1
ATOM 1418 C C . HIS A 1 181 ? -5.097 -3.979 -2.365 1.00 96.31 181 HIS A C 1
ATOM 1420 O O . HIS A 1 181 ? -5.951 -3.491 -3.104 1.00 96.31 181 HIS A O 1
ATOM 1426 N N . VAL A 1 182 ? -4.407 -5.069 -2.723 1.00 97.00 182 VAL A N 1
ATOM 1427 C CA . VAL A 1 182 ? -4.638 -5.774 -3.996 1.00 97.00 182 VAL A CA 1
ATOM 1428 C C . VAL A 1 182 ? -5.940 -6.574 -3.967 1.00 97.00 182 VAL A C 1
ATOM 1430 O O . VAL A 1 182 ? -6.730 -6.488 -4.905 1.00 97.00 182 VAL A O 1
ATOM 1433 N N . VAL A 1 183 ? -6.168 -7.351 -2.905 1.00 97.81 183 VAL A N 1
ATOM 1434 C CA . VAL A 1 183 ? -7.336 -8.242 -2.790 1.00 97.81 183 VAL A CA 1
ATOM 1435 C C . VAL A 1 183 ? -8.640 -7.453 -2.686 1.00 97.81 183 VAL A C 1
ATOM 1437 O O . VAL A 1 183 ? -9.639 -7.834 -3.286 1.00 97.81 183 VAL A O 1
ATOM 1440 N N . LEU A 1 184 ? -8.632 -6.338 -1.955 1.00 96.31 184 LEU A N 1
ATOM 1441 C CA . LEU A 1 184 ? -9.829 -5.540 -1.685 1.00 96.31 184 LEU A CA 1
ATOM 1442 C C . LEU A 1 184 ? -10.122 -4.492 -2.769 1.00 96.31 184 LEU A C 1
ATOM 1444 O O . LEU A 1 184 ? -11.124 -3.783 -2.667 1.00 96.31 184 LEU A O 1
ATOM 1448 N N . LEU A 1 185 ? -9.309 -4.417 -3.832 1.00 93.62 185 LEU A N 1
ATOM 1449 C CA . LEU A 1 185 ? -9.520 -3.504 -4.959 1.00 93.62 185 LEU A CA 1
ATOM 1450 C C . LEU A 1 185 ? -10.961 -3.510 -5.512 1.00 93.62 185 LEU A C 1
ATOM 1452 O O . LEU A 1 185 ? -11.471 -2.416 -5.752 1.00 93.62 185 LEU A O 1
ATOM 1456 N N . PRO A 1 186 ? -11.657 -4.659 -5.678 1.00 92.75 186 PRO A N 1
ATOM 1457 C CA . PRO A 1 186 ? -13.029 -4.678 -6.200 1.00 92.75 186 PRO A CA 1
ATOM 1458 C C . PRO A 1 186 ? -14.056 -3.933 -5.332 1.00 92.75 186 PRO A C 1
ATOM 1460 O O . PRO A 1 186 ? -15.150 -3.621 -5.798 1.00 92.75 186 PRO A O 1
ATOM 1463 N N . ILE A 1 187 ? -13.729 -3.666 -4.066 1.00 90.94 187 ILE A N 1
ATOM 1464 C CA . ILE A 1 187 ? -14.603 -2.983 -3.104 1.00 90.94 187 ILE A CA 1
ATOM 1465 C C . ILE A 1 187 ? -14.370 -1.468 -3.131 1.00 90.94 187 ILE A C 1
ATOM 1467 O O . ILE A 1 187 ? -15.288 -0.691 -2.860 1.00 90.94 187 ILE A O 1
ATOM 1471 N N . LEU A 1 188 ? -13.153 -1.037 -3.465 1.00 86.00 188 LEU A N 1
ATOM 1472 C CA . LEU A 1 188 ? -12.755 0.366 -3.443 1.00 86.00 188 LEU A CA 1
ATOM 1473 C C . LEU A 1 188 ? -13.417 1.140 -4.590 1.00 86.00 188 LEU A C 1
ATOM 1475 O O . LEU A 1 188 ? -13.399 0.724 -5.746 1.00 86.00 188 LEU A O 1
ATOM 1479 N N . ARG A 1 189 ? -13.943 2.334 -4.299 1.00 68.50 189 ARG A N 1
ATOM 1480 C CA . ARG A 1 189 ? -14.588 3.214 -5.295 1.00 68.50 189 ARG A CA 1
ATOM 1481 C C . ARG A 1 189 ? -13.587 4.117 -6.032 1.00 68.50 189 ARG A C 1
ATOM 1483 O O . ARG A 1 189 ? -13.894 5.261 -6.361 1.00 68.50 189 ARG A O 1
ATOM 1490 N N . GLY A 1 190 ? -12.363 3.635 -6.254 1.00 66.12 190 GLY A N 1
ATOM 1491 C CA . GLY A 1 190 ? -11.258 4.456 -6.758 1.00 66.12 190 GLY A CA 1
ATOM 1492 C C . GLY A 1 190 ? -10.926 5.625 -5.817 1.00 66.12 190 GLY A C 1
ATOM 1493 O O . GLY A 1 190 ? -11.090 5.510 -4.599 1.00 66.12 190 GLY A O 1
ATOM 1494 N N . GLY A 1 191 ? -10.494 6.760 -6.381 1.00 61.66 191 GLY A N 1
ATOM 1495 C CA . GLY A 1 191 ? -10.032 7.950 -5.641 1.00 61.66 191 GLY A CA 1
ATOM 1496 C C . GLY A 1 191 ? -11.070 8.637 -4.741 1.00 61.66 191 GLY A C 1
ATOM 1497 O O . GLY A 1 191 ? -10.739 9.607 -4.070 1.00 61.66 191 GLY A O 1
ATOM 1498 N N . GLY A 1 192 ? -12.315 8.150 -4.707 1.00 73.44 192 GLY A N 1
ATOM 1499 C CA . GLY A 1 192 ? -13.351 8.651 -3.806 1.00 73.44 192 GLY A CA 1
ATOM 1500 C C . GLY A 1 192 ? -13.331 8.037 -2.404 1.00 73.44 192 GLY A C 1
ATOM 1501 O O . GLY A 1 192 ? -13.971 8.600 -1.524 1.00 73.44 192 GLY A O 1
ATOM 1502 N N . THR A 1 193 ? -12.642 6.911 -2.184 1.00 83.50 193 THR A N 1
ATOM 1503 C CA . THR A 1 193 ? -12.677 6.158 -0.912 1.00 83.50 193 THR A CA 1
ATOM 1504 C C . THR A 1 193 ? -11.997 6.919 0.232 1.00 83.50 193 THR A C 1
ATOM 1506 O O . THR A 1 193 ? -10.956 7.541 0.037 1.00 83.50 193 THR A O 1
ATOM 1509 N N . SER A 1 194 ? -12.563 6.860 1.441 1.00 89.62 194 SER A N 1
ATOM 1510 C CA . SER A 1 194 ? -11.961 7.459 2.637 1.00 89.62 194 SER A CA 1
ATOM 1511 C C . SER A 1 194 ? -10.600 6.844 2.945 1.00 89.62 194 SER A C 1
ATOM 1513 O O . SER A 1 194 ? -10.506 5.630 3.108 1.00 89.62 194 SER A O 1
ATOM 1515 N N . LEU A 1 195 ? -9.571 7.681 3.131 1.00 90.69 195 LEU A N 1
ATOM 1516 C CA . LEU A 1 195 ? -8.240 7.226 3.553 1.00 90.69 195 LEU A CA 1
ATOM 1517 C C . LEU A 1 195 ? -8.259 6.492 4.894 1.00 90.69 195 LEU A C 1
ATOM 1519 O O . LEU A 1 195 ? -7.453 5.596 5.125 1.00 90.69 195 LEU A O 1
ATOM 1523 N N . LEU A 1 196 ? -9.187 6.862 5.779 1.00 94.06 196 LEU A N 1
ATOM 1524 C CA . LEU A 1 196 ? -9.348 6.207 7.072 1.00 94.06 196 LEU A CA 1
ATOM 1525 C C . LEU A 1 196 ? -9.770 4.744 6.898 1.00 94.06 196 LEU A C 1
ATOM 1527 O O . LEU A 1 196 ? -9.296 3.872 7.622 1.00 94.06 196 LEU A O 1
ATOM 1531 N N . ALA A 1 197 ? -10.634 4.471 5.919 1.00 94.94 197 ALA A N 1
ATOM 1532 C CA . ALA A 1 197 ? -11.081 3.122 5.615 1.00 94.94 197 ALA A CA 1
ATOM 1533 C C . ALA A 1 197 ? -10.078 2.382 4.722 1.00 94.94 197 ALA A C 1
ATOM 1535 O O . ALA A 1 197 ? -9.706 1.251 5.037 1.00 94.94 197 ALA A O 1
ATOM 1536 N N . SER A 1 198 ? -9.598 3.031 3.655 1.00 93.56 198 SER A N 1
ATOM 1537 C CA . SER A 1 198 ? -8.715 2.415 2.664 1.00 93.56 198 SER A CA 1
ATOM 1538 C C . SER A 1 198 ? -7.361 2.027 3.239 1.00 93.56 198 SER A C 1
ATOM 1540 O O . SER A 1 198 ? -6.822 1.021 2.812 1.00 93.56 198 SER A O 1
ATOM 1542 N N . GLU A 1 199 ? -6.826 2.760 4.219 1.00 95.12 199 GLU A N 1
ATOM 1543 C CA . GLU A 1 199 ? -5.605 2.353 4.927 1.00 95.12 199 GLU A CA 1
ATOM 1544 C C . GLU A 1 199 ? -5.892 1.611 6.236 1.00 95.12 199 GLU A C 1
ATOM 1546 O O . GLU A 1 199 ? -5.136 0.720 6.628 1.00 95.12 199 GLU A O 1
ATOM 1551 N N . GLY A 1 200 ? -6.993 1.946 6.914 1.00 97.25 200 GLY A N 1
ATOM 1552 C CA . GLY A 1 200 ? -7.346 1.346 8.196 1.00 97.25 200 GLY A CA 1
ATOM 1553 C C . GLY A 1 200 ? -7.652 -0.145 8.104 1.00 97.25 200 GLY A C 1
ATOM 1554 O O . GLY A 1 200 ? -7.157 -0.918 8.921 1.00 97.25 200 GLY A O 1
ATOM 1555 N N . VAL A 1 201 ? -8.424 -0.575 7.100 1.00 97.69 201 VAL A N 1
ATOM 1556 C CA . VAL A 1 201 ? -8.767 -1.997 6.931 1.00 97.69 201 VAL A CA 1
ATOM 1557 C C . VAL A 1 201 ? -7.516 -2.847 6.637 1.00 97.69 201 VAL A C 1
ATOM 1559 O O . VAL A 1 201 ? -7.299 -3.829 7.349 1.00 97.69 201 VAL A O 1
ATOM 1562 N N . PRO A 1 202 ? -6.628 -2.478 5.692 1.00 97.19 202 PRO A N 1
ATOM 1563 C CA . PRO A 1 202 ? -5.331 -3.140 5.534 1.00 97.19 202 PRO A CA 1
ATOM 1564 C C . PRO A 1 202 ? -4.477 -3.167 6.806 1.00 97.19 202 PRO A C 1
ATOM 1566 O O . PRO A 1 202 ? -3.910 -4.211 7.135 1.00 97.19 202 PRO A O 1
ATOM 1569 N N . THR A 1 203 ? -4.438 -2.071 7.571 1.00 98.00 203 THR A N 1
ATOM 1570 C CA . THR A 1 203 ? -3.687 -2.018 8.835 1.00 98.00 203 THR A CA 1
ATOM 1571 C C . THR A 1 203 ? -4.283 -2.922 9.910 1.00 98.00 203 THR A C 1
ATOM 1573 O O . THR A 1 203 ? -3.539 -3.502 10.699 1.00 98.00 203 THR A O 1
ATOM 1576 N N . TRP A 1 204 ? -5.600 -3.117 9.932 1.00 98.31 204 TRP A N 1
ATOM 1577 C CA . TRP A 1 204 ? -6.231 -4.082 10.831 1.00 98.31 204 TRP A CA 1
ATOM 1578 C C . TRP A 1 204 ? -5.804 -5.524 10.512 1.00 98.31 204 TRP A C 1
ATOM 1580 O O . TRP A 1 204 ? -5.488 -6.288 11.424 1.00 98.31 204 TRP A O 1
ATOM 1590 N N . PHE A 1 205 ? -5.692 -5.884 9.229 1.00 96.38 205 PHE A N 1
ATOM 1591 C CA . PHE A 1 205 ? -5.274 -7.230 8.816 1.00 96.38 205 PHE A CA 1
ATOM 1592 C C . PHE A 1 205 ? -3.760 -7.478 8.841 1.00 96.38 205 PHE A C 1
ATOM 1594 O O . PHE A 1 205 ? -3.328 -8.624 9.002 1.00 96.38 205 PHE A O 1
ATOM 1601 N N . GLY A 1 206 ? -2.951 -6.442 8.619 1.00 92.62 206 GLY A N 1
ATOM 1602 C CA . GLY A 1 206 ? -1.521 -6.592 8.343 1.00 92.62 206 GLY A CA 1
ATOM 1603 C C . GLY A 1 206 ? -0.595 -5.645 9.090 1.00 92.62 206 GLY A C 1
ATOM 1604 O O . GLY A 1 206 ? 0.619 -5.772 8.938 1.00 92.62 206 GLY A O 1
ATOM 1605 N N . GLY A 1 207 ? -1.139 -4.734 9.898 1.00 92.81 207 GLY A N 1
ATOM 1606 C CA . GLY A 1 207 ? -0.374 -3.686 10.562 1.00 92.81 207 GLY A CA 1
ATOM 1607 C C . GLY A 1 207 ? 0.176 -2.635 9.593 1.00 92.81 207 GLY A C 1
ATOM 1608 O O . GLY A 1 207 ? -0.219 -2.581 8.436 1.00 92.81 207 GLY A O 1
ATOM 1609 N N . THR A 1 208 ? 1.072 -1.765 10.056 1.00 90.12 208 THR A N 1
ATOM 1610 C CA . THR A 1 208 ? 1.679 -0.714 9.220 1.00 90.12 208 THR A CA 1
ATOM 1611 C C . THR A 1 208 ? 3.104 -0.397 9.665 1.00 90.12 208 THR A C 1
ATOM 1613 O O . THR A 1 208 ? 3.441 -0.532 10.844 1.00 90.12 208 THR A O 1
ATOM 1616 N N . ALA A 1 209 ? 3.949 0.023 8.720 1.00 83.94 209 ALA A N 1
ATOM 1617 C CA . ALA A 1 209 ? 5.338 0.416 8.958 1.00 83.94 209 ALA A CA 1
ATOM 1618 C C . ALA A 1 209 ? 6.151 -0.627 9.759 1.00 83.94 209 ALA A C 1
ATOM 1620 O O . ALA A 1 209 ? 6.829 -0.311 10.738 1.00 83.94 209 ALA A O 1
ATOM 1621 N N . GLY A 1 210 ? 6.010 -1.908 9.397 1.00 85.06 210 GLY A N 1
ATOM 1622 C CA . GLY A 1 210 ? 6.706 -3.028 10.045 1.00 85.06 210 GLY A CA 1
ATOM 1623 C C . GLY A 1 210 ? 6.152 -3.446 11.412 1.00 85.06 210 GLY A C 1
ATOM 1624 O O . GLY A 1 210 ? 6.656 -4.402 11.999 1.00 85.06 210 GLY A O 1
ATOM 1625 N N . ARG A 1 211 ? 5.120 -2.766 11.921 1.00 92.19 211 ARG A N 1
ATOM 1626 C CA . ARG A 1 211 ? 4.411 -3.118 13.157 1.00 92.19 211 ARG A CA 1
ATOM 1627 C C . ARG A 1 211 ? 3.175 -3.933 12.815 1.00 92.19 211 ARG A C 1
ATOM 1629 O O . ARG A 1 211 ? 2.512 -3.628 11.831 1.00 92.19 211 ARG A O 1
ATOM 1636 N N . ASP A 1 212 ? 2.845 -4.925 13.638 1.00 94.50 212 ASP A N 1
ATOM 1637 C CA . ASP A 1 212 ? 1.525 -5.557 13.586 1.00 94.50 212 ASP A CA 1
ATOM 1638 C C . ASP A 1 212 ? 0.429 -4.593 14.075 1.00 94.50 212 ASP A C 1
ATOM 1640 O O . ASP A 1 212 ? 0.719 -3.538 14.644 1.00 94.50 212 ASP A O 1
ATOM 1644 N N . TYR A 1 213 ? -0.839 -4.956 13.869 1.00 95.88 213 TYR A N 1
ATOM 1645 C CA . TYR A 1 213 ? -1.988 -4.130 14.253 1.00 95.88 213 TYR A CA 1
ATOM 1646 C C . TYR A 1 213 ? -1.903 -3.624 15.704 1.00 95.88 213 TYR A C 1
ATOM 1648 O O . TYR A 1 213 ? -2.011 -2.422 15.956 1.00 95.88 213 TYR A O 1
ATOM 1656 N N . ARG A 1 214 ? -1.644 -4.517 16.668 1.00 96.38 214 ARG A N 1
ATOM 1657 C CA . ARG A 1 214 ? -1.580 -4.149 18.092 1.00 96.38 214 ARG A CA 1
ATOM 1658 C C . ARG A 1 214 ? -0.429 -3.193 18.376 1.00 96.38 214 ARG A C 1
ATOM 1660 O O . ARG A 1 214 ? -0.599 -2.225 19.112 1.00 96.38 214 ARG A O 1
ATOM 1667 N N . SER A 1 215 ? 0.733 -3.426 17.780 1.00 95.69 215 SER A N 1
ATOM 1668 C CA . SER A 1 215 ? 1.906 -2.569 17.942 1.00 95.69 215 SER A CA 1
ATOM 1669 C C . SER A 1 215 ? 1.705 -1.199 17.288 1.00 95.69 215 SER A C 1
ATOM 1671 O O . SER A 1 215 ? 2.147 -0.196 17.848 1.00 95.69 215 SER A O 1
ATOM 1673 N N . SER A 1 216 ? 0.982 -1.119 16.165 1.00 96.06 216 SER A N 1
ATOM 1674 C CA . SER A 1 216 ? 0.547 0.152 15.571 1.00 96.06 216 SER A CA 1
ATOM 1675 C C . SER A 1 216 ? -0.397 0.920 16.502 1.00 96.06 216 SER A C 1
ATOM 1677 O O . SER A 1 216 ? -0.225 2.124 16.682 1.00 96.06 216 SER A O 1
ATOM 1679 N N . VAL A 1 217 ? -1.341 0.236 17.160 1.00 97.56 217 VAL A N 1
ATOM 1680 C CA . VAL A 1 217 ? -2.241 0.861 18.146 1.00 97.56 217 VAL A CA 1
ATOM 1681 C C . VAL A 1 217 ? -1.483 1.338 19.388 1.00 97.56 217 VAL A C 1
ATOM 1683 O O . VAL A 1 217 ? -1.726 2.453 19.841 1.00 97.56 217 VAL A O 1
ATOM 1686 N N . ARG A 1 218 ? -0.516 0.567 19.905 1.00 96.69 218 ARG A N 1
ATOM 1687 C CA . ARG A 1 218 ? 0.349 1.002 21.023 1.00 96.69 218 ARG A CA 1
ATOM 1688 C C . ARG A 1 218 ? 1.180 2.230 20.671 1.00 96.69 218 ARG A C 1
ATOM 1690 O O . ARG A 1 218 ? 1.292 3.151 21.476 1.00 96.69 218 ARG A O 1
ATOM 1697 N N . TYR A 1 219 ? 1.734 2.266 19.461 1.00 94.88 219 TYR A N 1
ATOM 1698 C CA . TYR A 1 219 ? 2.451 3.442 18.983 1.00 94.88 219 TYR A CA 1
ATOM 1699 C C . TYR A 1 219 ? 1.523 4.662 18.906 1.00 94.88 219 TYR A C 1
ATOM 1701 O O . TYR A 1 219 ? 1.845 5.714 19.457 1.00 94.88 219 TYR A O 1
ATOM 1709 N N . MET A 1 220 ? 0.336 4.507 18.315 1.00 95.75 220 MET A N 1
ATOM 1710 C CA . MET A 1 220 ? -0.670 5.566 18.273 1.00 95.75 220 MET A CA 1
ATOM 1711 C C . MET A 1 220 ? -1.071 6.048 19.678 1.00 95.75 220 MET A C 1
ATOM 1713 O O . MET A 1 220 ? -1.124 7.253 19.898 1.00 95.75 220 MET A O 1
ATOM 1717 N N . ASP A 1 221 ? -1.305 5.152 20.642 1.00 95.88 221 ASP A N 1
ATOM 1718 C CA . ASP A 1 221 ? -1.657 5.523 22.023 1.00 95.88 221 ASP A CA 1
ATOM 1719 C C . ASP A 1 221 ? -0.564 6.352 22.712 1.00 95.88 221 ASP A C 1
ATOM 1721 O O . ASP A 1 221 ? -0.865 7.329 23.405 1.00 95.88 221 ASP A O 1
ATOM 1725 N N . SER A 1 222 ? 0.710 6.040 22.451 1.00 94.44 222 SER A N 1
ATOM 1726 C CA . SER A 1 222 ? 1.829 6.845 22.955 1.00 94.44 222 SER A CA 1
ATOM 1727 C C . SER A 1 222 ? 1.778 8.293 22.443 1.00 94.44 222 SER A C 1
ATOM 1729 O O . SER A 1 222 ? 1.972 9.237 23.211 1.00 94.44 222 SER A O 1
ATOM 1731 N N . LEU A 1 223 ? 1.414 8.486 21.169 1.00 92.94 223 LEU A N 1
ATOM 1732 C CA . LEU A 1 223 ? 1.273 9.807 20.553 1.00 92.94 223 LEU A CA 1
ATOM 1733 C C . LEU A 1 223 ? 0.028 10.536 21.060 1.00 92.94 223 LEU A C 1
ATOM 1735 O O . LEU A 1 223 ? 0.097 11.713 21.399 1.00 92.94 223 LEU A O 1
ATOM 1739 N N . LEU A 1 224 ? -1.090 9.821 21.177 1.00 91.94 224 LEU A N 1
ATOM 1740 C CA . LEU A 1 224 ? -2.343 10.324 21.733 1.00 91.94 224 LEU A CA 1
ATOM 1741 C C . LEU A 1 224 ? -2.234 10.720 23.216 1.00 91.94 224 LEU A C 1
ATOM 1743 O O . LEU A 1 224 ? -3.073 11.472 23.713 1.00 91.94 224 LEU A O 1
ATOM 1747 N N . THR A 1 225 ? -1.270 10.161 23.948 1.00 91.56 225 THR A N 1
ATOM 1748 C CA . THR A 1 225 ? -0.971 10.529 25.340 1.00 91.56 225 THR A CA 1
ATOM 1749 C C . THR A 1 225 ? -0.065 11.755 25.398 1.00 91.56 225 THR A C 1
ATOM 1751 O O . THR A 1 225 ? -0.297 12.654 26.202 1.00 91.56 225 THR A O 1
ATOM 1754 N N . ALA A 1 226 ? 0.931 11.828 24.513 1.00 92.44 226 ALA A N 1
ATOM 1755 C CA . ALA A 1 226 ? 1.830 12.976 24.410 1.00 92.44 226 ALA A CA 1
ATOM 1756 C C . ALA A 1 226 ? 1.154 14.233 23.826 1.00 92.44 226 ALA A C 1
ATOM 1758 O O . ALA A 1 226 ? 1.615 15.345 24.070 1.00 92.44 226 ALA A O 1
ATOM 1759 N N . GLN A 1 227 ? 0.082 14.065 23.046 1.00 91.12 227 GLN A N 1
ATOM 1760 C CA . GLN A 1 227 ? -0.606 15.137 22.323 1.00 91.12 227 GLN A CA 1
ATOM 1761 C C . GLN A 1 227 ? -2.123 15.070 22.565 1.00 91.12 227 GLN A C 1
ATOM 1763 O O . GLN A 1 227 ? -2.854 14.544 21.726 1.00 91.12 227 GLN A O 1
ATOM 1768 N N . PRO A 1 228 ? -2.633 15.599 23.693 1.00 86.44 228 PRO A N 1
ATOM 1769 C CA . PRO A 1 228 ? -4.055 15.513 24.044 1.00 86.44 228 PRO A CA 1
ATOM 1770 C C . PRO A 1 228 ? -5.016 16.160 23.031 1.00 86.44 228 PRO A C 1
ATOM 1772 O O . PRO A 1 228 ? -6.193 15.814 22.997 1.00 86.44 228 PRO A O 1
ATOM 1775 N N . GLN A 1 229 ? -4.524 17.081 22.198 1.00 87.00 229 GLN A N 1
ATOM 1776 C CA . GLN A 1 229 ? -5.265 17.695 21.092 1.00 87.00 229 GLN A CA 1
ATOM 1777 C C . GLN A 1 229 ? -5.519 16.736 19.916 1.00 87.00 229 GLN A C 1
ATOM 1779 O O . GLN A 1 229 ? -6.331 17.026 19.037 1.00 87.00 229 GLN A O 1
ATOM 1784 N N . LEU A 1 230 ? -4.811 15.605 19.868 1.00 89.88 230 LEU A N 1
ATOM 1785 C CA . LEU A 1 230 ? -5.041 14.559 18.887 1.00 89.88 230 LEU A CA 1
ATOM 1786 C C . LEU A 1 230 ? -6.249 13.721 19.334 1.00 89.88 230 LEU A C 1
ATOM 1788 O O . LEU A 1 230 ? -6.179 12.927 20.275 1.00 89.88 230 LEU A O 1
ATOM 1792 N N . THR A 1 231 ? -7.371 13.921 18.653 1.00 92.12 231 THR A N 1
ATOM 1793 C CA . THR A 1 231 ? -8.655 13.261 18.889 1.00 92.12 231 THR A CA 1
ATOM 1794 C C . THR A 1 231 ? -9.060 12.478 17.647 1.00 92.12 231 THR A C 1
ATOM 1796 O O . THR A 1 231 ? -8.461 12.619 16.581 1.00 92.12 231 THR A O 1
ATOM 1799 N N . LEU A 1 232 ? -10.101 11.650 17.754 1.00 95.06 232 LEU A N 1
ATOM 1800 C CA . LEU A 1 232 ? -10.642 10.994 16.567 1.00 95.06 232 LEU A CA 1
ATOM 1801 C C . LEU A 1 232 ? -11.171 12.023 15.551 1.00 95.06 232 LEU A C 1
ATOM 1803 O O . LEU A 1 232 ? -10.977 11.832 14.355 1.00 95.06 232 LEU A O 1
ATOM 1807 N N . ASP A 1 233 ? -11.763 13.131 16.009 1.00 94.25 233 ASP A N 1
ATOM 1808 C CA . ASP A 1 233 ? -12.194 14.226 15.133 1.00 94.25 233 ASP A CA 1
ATOM 1809 C C . ASP A 1 233 ? -11.035 14.780 14.304 1.00 94.25 233 ASP A C 1
ATOM 1811 O O . ASP A 1 233 ? -11.153 14.886 13.086 1.00 94.25 233 ASP A O 1
ATOM 1815 N N . THR A 1 234 ? -9.884 15.060 14.926 1.00 92.44 234 THR A N 1
ATOM 1816 C CA . THR A 1 234 ? -8.738 15.607 14.188 1.00 92.44 234 THR A CA 1
ATOM 1817 C C . THR A 1 234 ? -8.139 14.601 13.211 1.00 92.44 234 THR A C 1
ATOM 1819 O O . THR A 1 234 ? -7.722 14.992 12.124 1.00 92.44 234 THR A O 1
ATOM 1822 N N . VAL A 1 235 ? -8.152 13.305 13.540 1.00 92.25 235 VAL A N 1
ATOM 1823 C CA . VAL A 1 235 ? -7.732 12.234 12.618 1.00 92.25 235 VAL A CA 1
ATOM 1824 C C . VAL A 1 235 ? -8.650 12.131 11.396 1.00 92.25 235 VAL A C 1
ATOM 1826 O O . VAL A 1 235 ? -8.171 11.862 10.294 1.00 92.25 235 VAL A O 1
ATOM 1829 N N . VAL A 1 236 ? -9.955 12.334 11.584 1.00 91.19 236 VAL A N 1
ATOM 1830 C CA . VAL A 1 236 ? -10.950 12.294 10.504 1.00 91.19 236 VAL A CA 1
ATOM 1831 C C . VAL A 1 236 ? -10.880 13.548 9.630 1.00 91.19 236 VAL A C 1
ATOM 1833 O O . VAL A 1 236 ? -10.959 13.438 8.408 1.00 91.19 236 VAL A O 1
ATOM 1836 N N . ASP A 1 237 ? -10.711 14.723 10.237 1.00 88.19 237 ASP A N 1
ATOM 1837 C CA . ASP A 1 237 ? -10.891 16.009 9.552 1.00 88.19 237 ASP A CA 1
ATOM 1838 C C . ASP A 1 237 ? -9.603 16.557 8.925 1.00 88.19 237 ASP A C 1
ATOM 1840 O O . ASP A 1 237 ? -9.657 17.391 8.017 1.00 88.19 237 ASP A O 1
ATOM 1844 N N . HIS A 1 238 ? -8.430 16.131 9.404 1.00 86.25 238 HIS A N 1
ATOM 1845 C CA . HIS A 1 238 ? -7.161 16.746 9.021 1.00 86.25 238 HIS A CA 1
ATOM 1846 C C . HIS A 1 238 ? -6.208 15.775 8.331 1.00 86.25 238 HIS A C 1
ATOM 1848 O O . HIS A 1 238 ? -5.616 14.871 8.921 1.00 86.25 238 HIS A O 1
ATOM 1854 N N . MET A 1 239 ? -5.952 16.059 7.056 1.00 79.62 239 MET A N 1
ATOM 1855 C CA . MET A 1 239 ? -5.011 15.308 6.222 1.00 79.62 239 MET A CA 1
ATOM 1856 C C . MET A 1 239 ? -3.552 15.410 6.687 1.00 79.62 239 MET A C 1
ATOM 1858 O O . MET A 1 239 ? -2.743 14.553 6.331 1.00 79.62 239 MET A O 1
ATOM 1862 N N . THR A 1 240 ? -3.231 16.429 7.490 1.00 85.25 240 THR A N 1
ATOM 1863 C CA . THR A 1 240 ? -1.902 16.682 8.067 1.00 85.25 240 THR A CA 1
ATOM 1864 C C . THR A 1 240 ? -1.537 15.717 9.191 1.00 85.25 240 THR A C 1
ATOM 1866 O O . THR A 1 240 ? -0.371 15.661 9.583 1.00 85.25 240 THR A O 1
ATOM 1869 N N . VAL A 1 241 ? -2.500 14.942 9.704 1.00 88.75 241 VAL A N 1
ATOM 1870 C CA . VAL A 1 241 ? -2.222 13.894 10.686 1.00 88.75 241 VAL A CA 1
ATOM 1871 C C . VAL A 1 241 ? -1.291 12.846 10.061 1.00 88.75 241 VAL A C 1
ATOM 1873 O O . VAL A 1 241 ? -1.566 12.375 8.949 1.00 88.75 241 VAL A O 1
ATOM 1876 N N . PRO A 1 242 ? -0.199 12.457 10.753 1.00 88.94 242 PRO A N 1
ATOM 1877 C CA . PRO A 1 242 ? 0.713 11.425 10.277 1.00 88.94 242 PRO A CA 1
ATOM 1878 C C . PRO A 1 242 ? -0.023 10.149 9.859 1.00 88.94 242 PRO A C 1
ATOM 1880 O O . PRO A 1 242 ? -0.929 9.684 10.557 1.00 88.94 242 PRO A O 1
ATOM 1883 N N . SER A 1 243 ? 0.386 9.555 8.737 1.00 89.31 243 SER A N 1
ATOM 1884 C CA . SER A 1 243 ? -0.271 8.363 8.185 1.00 89.31 243 SER A CA 1
ATOM 1885 C C . SER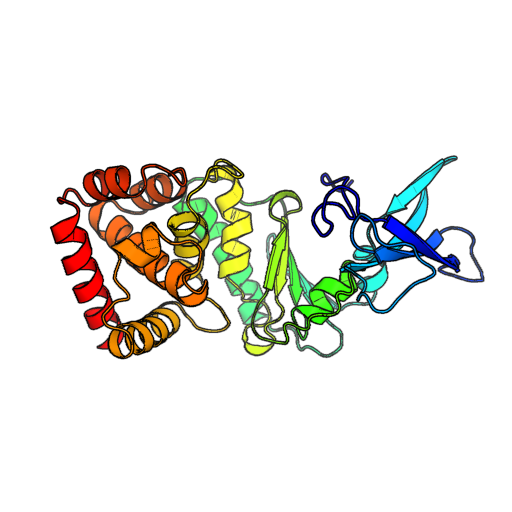 A 1 243 ? -0.305 7.204 9.179 1.00 89.31 243 SER A C 1
ATOM 1887 O O . SER A 1 243 ? -1.334 6.557 9.300 1.00 89.31 243 SER A O 1
ATOM 1889 N N . GLU A 1 244 ? 0.757 6.980 9.957 1.00 88.44 244 GLU A N 1
ATOM 1890 C CA . GLU A 1 244 ? 0.798 5.907 10.962 1.00 88.44 244 GLU A CA 1
ATOM 1891 C C . GLU A 1 244 ? -0.334 6.022 12.001 1.00 88.44 244 GLU A C 1
ATOM 1893 O O . GLU A 1 244 ? -0.919 5.011 12.389 1.00 88.44 244 GLU A O 1
ATOM 1898 N N . ILE A 1 245 ? -0.689 7.249 12.404 1.00 93.00 245 ILE A N 1
ATOM 1899 C CA . ILE A 1 245 ? -1.800 7.520 13.329 1.00 93.00 245 ILE A CA 1
ATOM 1900 C C . ILE A 1 245 ? -3.130 7.263 12.629 1.00 93.00 245 ILE A C 1
ATOM 1902 O O . ILE A 1 245 ? -3.972 6.542 13.157 1.00 93.00 245 ILE A O 1
ATOM 1906 N N . ARG A 1 246 ? -3.323 7.835 11.435 1.00 94.69 246 ARG A N 1
ATOM 1907 C CA . ARG A 1 246 ? -4.571 7.682 10.675 1.00 94.69 246 ARG A CA 1
ATOM 1908 C C . ARG A 1 246 ? -4.863 6.215 10.360 1.00 94.69 246 ARG A C 1
ATOM 1910 O O . ARG A 1 246 ? -5.990 5.766 10.541 1.00 94.69 246 ARG A O 1
ATOM 1917 N N . ASN A 1 247 ? -3.844 5.465 9.958 1.00 95.81 247 ASN A N 1
ATOM 1918 C CA . ASN A 1 247 ? -3.940 4.045 9.648 1.00 95.81 247 ASN A CA 1
ATOM 1919 C C . ASN A 1 247 ? -4.329 3.235 10.894 1.00 95.81 247 ASN A C 1
ATOM 1921 O O . ASN A 1 247 ? -5.281 2.458 10.851 1.00 95.81 247 ASN A O 1
ATOM 1925 N N . ALA A 1 248 ? -3.654 3.455 12.028 1.00 97.12 248 ALA A N 1
ATOM 1926 C CA . ALA A 1 248 ? -3.989 2.778 13.281 1.00 97.12 248 ALA A CA 1
ATOM 1927 C C . ALA A 1 248 ? -5.395 3.152 13.790 1.00 97.12 248 ALA A C 1
ATOM 1929 O O . ALA A 1 248 ? -6.144 2.281 14.233 1.00 97.12 248 ALA A O 1
ATOM 1930 N N . ALA A 1 249 ? -5.794 4.420 13.678 1.00 97.25 249 ALA A N 1
ATOM 1931 C CA . ALA A 1 249 ? -7.123 4.880 14.066 1.00 97.25 249 ALA A CA 1
ATOM 1932 C C . ALA A 1 249 ? -8.220 4.233 13.215 1.00 97.25 249 ALA A C 1
ATOM 1934 O O . ALA A 1 249 ? -9.204 3.727 13.759 1.00 97.25 249 ALA A O 1
ATOM 1935 N N . GLY A 1 250 ? -8.019 4.202 11.895 1.00 97.50 250 GLY A N 1
ATOM 1936 C CA . GLY A 1 250 ? -8.906 3.533 10.952 1.00 97.50 250 GLY A CA 1
ATOM 1937 C C . GLY A 1 250 ? -8.988 2.025 11.180 1.00 97.50 250 GLY A C 1
ATOM 1938 O O . GLY A 1 250 ? -10.062 1.451 11.029 1.00 97.50 250 GLY A O 1
ATOM 1939 N N . ALA A 1 251 ? -7.893 1.389 11.606 1.00 98.38 251 ALA A N 1
ATOM 1940 C CA . ALA A 1 251 ? -7.871 -0.027 11.962 1.00 98.38 251 ALA A CA 1
ATOM 1941 C C . ALA A 1 251 ? -8.677 -0.328 13.235 1.00 98.38 251 ALA A C 1
ATOM 1943 O O . ALA A 1 251 ? -9.400 -1.318 13.293 1.00 98.38 251 ALA A O 1
ATOM 1944 N N . VAL A 1 252 ? -8.608 0.543 14.246 1.00 98.56 252 VAL A N 1
ATOM 1945 C CA . VAL A 1 252 ? -9.466 0.437 15.440 1.00 98.56 252 VAL A CA 1
ATOM 1946 C C . VAL A 1 252 ? -10.942 0.604 15.077 1.00 98.56 252 VAL A C 1
ATOM 1948 O O . VAL A 1 252 ? -11.777 -0.147 15.573 1.00 98.56 252 VAL A O 1
ATOM 1951 N N . LEU A 1 253 ? -11.276 1.533 14.176 1.00 98.50 253 LEU A N 1
ATOM 1952 C CA . LEU A 1 253 ? -12.645 1.659 13.671 1.00 98.50 253 LEU A CA 1
ATOM 1953 C C . LEU A 1 253 ? -13.087 0.418 12.891 1.00 98.50 253 LEU A C 1
ATOM 1955 O O . LEU A 1 253 ? -14.210 -0.033 13.090 1.00 98.50 253 LEU A O 1
ATOM 1959 N N . ALA A 1 254 ? -12.220 -0.162 12.057 1.00 98.50 254 ALA A N 1
ATOM 1960 C CA . ALA A 1 254 ? -12.515 -1.402 11.342 1.00 98.50 254 ALA A CA 1
ATOM 1961 C C . ALA A 1 254 ? -12.825 -2.555 12.311 1.00 98.50 254 ALA A C 1
ATOM 1963 O O . ALA A 1 254 ? -13.816 -3.254 12.116 1.00 98.50 254 ALA A O 1
ATOM 1964 N N . GLU A 1 255 ? -12.046 -2.706 13.388 1.00 98.62 255 GLU A N 1
ATOM 1965 C CA . GLU A 1 255 ? -12.318 -3.698 14.436 1.00 98.62 255 GLU A CA 1
ATOM 1966 C C . GLU A 1 255 ? -13.668 -3.440 15.129 1.00 98.62 255 GLU A C 1
ATOM 1968 O O . GLU A 1 255 ? -14.477 -4.355 15.270 1.00 98.62 255 GLU A O 1
ATOM 1973 N N . MET A 1 256 ? -13.955 -2.192 15.517 1.00 98.69 256 MET A N 1
ATOM 1974 C CA . MET A 1 256 ? -15.234 -1.830 16.146 1.00 98.69 256 MET A CA 1
ATOM 1975 C C . MET A 1 256 ? -16.432 -2.090 15.223 1.00 98.69 256 MET A C 1
ATOM 1977 O O . MET A 1 256 ? -17.462 -2.592 15.670 1.00 98.69 256 MET A O 1
ATOM 1981 N N . VAL A 1 257 ? -16.303 -1.758 13.936 1.00 98.62 257 VAL A N 1
ATOM 1982 C CA . VAL A 1 257 ? -17.328 -2.008 12.915 1.00 98.62 257 VAL A CA 1
ATOM 1983 C C . VAL A 1 257 ? -17.528 -3.510 12.718 1.00 98.62 257 VAL A C 1
ATOM 1985 O O . VAL A 1 257 ? -18.669 -3.969 12.671 1.00 98.62 257 VAL A O 1
ATOM 1988 N N . HIS A 1 258 ? -16.439 -4.280 12.661 1.00 98.62 258 HIS A N 1
ATOM 1989 C CA . HIS A 1 258 ? -16.493 -5.734 12.554 1.00 98.62 258 HIS A CA 1
ATOM 1990 C C . HIS A 1 258 ? -17.223 -6.375 13.738 1.00 98.62 258 HIS A C 1
ATOM 1992 O O . HIS A 1 258 ? -18.042 -7.267 13.552 1.00 98.62 258 HIS A O 1
ATOM 1998 N N . GLU A 1 259 ? -16.966 -5.926 14.962 1.00 98.19 259 GLU A N 1
ATOM 1999 C CA . GLU A 1 259 ? -17.667 -6.460 16.131 1.00 98.19 259 GLU A CA 1
ATOM 2000 C C . GLU A 1 259 ? -19.159 -6.131 16.149 1.00 98.19 259 GLU A C 1
ATOM 2002 O O . GLU A 1 259 ? -19.944 -6.921 16.668 1.00 98.19 259 GLU A O 1
ATOM 2007 N N . ASN A 1 260 ? -19.555 -4.982 15.594 1.00 98.12 260 ASN A N 1
ATOM 2008 C CA . ASN A 1 260 ? -20.955 -4.572 15.585 1.00 98.12 260 ASN A CA 1
ATOM 2009 C C . ASN A 1 260 ? -21.766 -5.220 14.452 1.00 98.12 260 ASN A C 1
ATOM 2011 O O . ASN A 1 260 ? -22.939 -5.532 14.639 1.00 98.12 260 ASN A O 1
ATOM 2015 N N . GLY A 1 261 ? -21.165 -5.402 13.274 1.00 97.56 261 GLY A N 1
ATOM 2016 C CA . GLY A 1 261 ? -21.889 -5.820 12.068 1.00 97.56 261 GLY A CA 1
ATOM 2017 C C . GLY A 1 261 ? -21.170 -6.849 11.198 1.00 97.56 261 GLY A C 1
ATOM 2018 O O . GLY A 1 261 ? -21.585 -7.082 10.065 1.00 97.56 261 GLY A O 1
ATOM 2019 N N . GLY A 1 262 ? -20.096 -7.460 11.695 1.00 98.19 262 GLY A N 1
ATOM 2020 C CA . GLY A 1 262 ? -19.319 -8.460 10.971 1.00 98.19 262 GLY A CA 1
ATOM 2021 C C . GLY A 1 262 ? -18.548 -7.896 9.778 1.00 98.19 262 GLY A C 1
ATOM 2022 O O . GLY A 1 262 ? -18.363 -6.688 9.613 1.00 98.19 262 GLY A O 1
ATOM 2023 N N . ILE A 1 263 ? -18.071 -8.802 8.926 1.00 97.50 263 ILE A N 1
ATOM 2024 C CA . ILE A 1 263 ? -17.237 -8.461 7.768 1.00 97.50 263 ILE A CA 1
ATOM 2025 C C . ILE A 1 263 ? -17.987 -7.641 6.707 1.00 97.50 263 ILE A C 1
ATOM 2027 O O . ILE A 1 263 ? -17.389 -6.778 6.067 1.00 97.50 263 ILE A O 1
ATOM 2031 N N . ASP A 1 264 ? -19.304 -7.825 6.584 1.00 96.50 264 ASP A N 1
ATOM 2032 C CA . ASP A 1 264 ? -20.141 -7.053 5.660 1.00 96.50 264 ASP A CA 1
ATOM 2033 C C . ASP A 1 264 ? -20.154 -5.565 6.025 1.00 96.50 264 ASP A C 1
ATOM 2035 O O . ASP A 1 264 ? -20.009 -4.705 5.150 1.00 96.50 264 ASP A O 1
ATOM 2039 N N . ALA A 1 265 ? -20.232 -5.253 7.324 1.00 97.88 265 ALA A N 1
ATOM 2040 C CA . ALA A 1 265 ? -20.137 -3.885 7.821 1.00 97.88 265 ALA A CA 1
ATOM 2041 C C . ALA A 1 265 ? -18.749 -3.277 7.561 1.00 97.88 265 ALA A C 1
ATOM 2043 O O . ALA A 1 265 ? -18.650 -2.102 7.205 1.00 97.88 265 ALA A O 1
ATOM 2044 N N . VAL A 1 266 ? -17.673 -4.070 7.650 1.00 98.00 266 VAL A N 1
ATOM 2045 C CA . VAL A 1 266 ? -16.322 -3.622 7.255 1.00 98.00 266 VAL A CA 1
ATOM 2046 C C . VAL A 1 266 ? -16.261 -3.346 5.754 1.00 98.00 266 VAL A C 1
ATOM 2048 O O . VAL A 1 266 ? -15.674 -2.351 5.332 1.00 98.00 266 VAL A O 1
ATOM 2051 N N . GLY A 1 267 ? -16.897 -4.184 4.934 1.00 95.75 267 GLY A N 1
ATOM 2052 C CA . GLY A 1 267 ? -17.011 -3.955 3.497 1.00 95.75 267 GLY A CA 1
ATOM 2053 C C . GLY A 1 267 ? -17.771 -2.667 3.181 1.00 95.75 267 GLY A C 1
ATOM 2054 O O . GLY A 1 267 ? -17.418 -1.944 2.253 1.00 95.75 267 GLY A O 1
ATOM 2055 N N . GLU A 1 268 ? -18.809 -2.343 3.949 1.00 94.88 268 GLU A N 1
ATOM 2056 C CA . GLU A 1 268 ? -19.516 -1.070 3.827 1.00 94.88 268 GLU A CA 1
ATOM 2057 C C . GLU A 1 268 ? -18.655 0.121 4.265 1.00 94.88 268 GLU A C 1
ATOM 2059 O O . GLU A 1 268 ? -18.562 1.106 3.530 1.00 94.88 268 GLU A O 1
ATOM 2064 N N . TYR A 1 269 ? -17.951 0.004 5.393 1.00 96.00 269 TYR A N 1
ATOM 2065 C CA . TYR A 1 269 ? -16.970 0.994 5.834 1.00 96.00 269 TYR A CA 1
ATOM 2066 C C . TYR A 1 269 ? -15.930 1.270 4.738 1.00 96.00 269 TYR A C 1
ATOM 2068 O O . TYR A 1 269 ? -15.695 2.427 4.391 1.00 96.00 269 TYR A O 1
ATOM 2076 N N . LEU A 1 270 ? -15.405 0.224 4.097 1.00 94.62 270 LEU A N 1
ATOM 2077 C CA . LEU A 1 270 ? -14.422 0.327 3.019 1.00 94.62 270 LEU A CA 1
ATOM 2078 C C . LEU A 1 270 ? -14.960 0.989 1.740 1.00 94.62 270 LEU A C 1
ATOM 2080 O O . LEU A 1 270 ? -14.195 1.594 0.998 1.00 94.62 270 LEU A O 1
ATOM 2084 N N . ARG A 1 271 ? -16.271 0.924 1.478 1.00 92.12 271 ARG A N 1
ATOM 2085 C CA . ARG A 1 271 ? -16.912 1.612 0.337 1.00 92.12 271 ARG A CA 1
ATOM 2086 C C . ARG A 1 271 ? -17.195 3.089 0.609 1.00 92.12 271 ARG A C 1
ATOM 2088 O O . ARG A 1 271 ? -17.674 3.787 -0.290 1.00 92.12 271 ARG A O 1
ATOM 2095 N N . THR A 1 272 ? -16.952 3.556 1.832 1.00 90.12 272 THR A N 1
ATOM 2096 C CA . THR A 1 272 ? -17.335 4.902 2.254 1.00 90.12 272 THR A CA 1
ATOM 2097 C C . THR A 1 272 ? -16.459 5.944 1.572 1.00 90.12 272 THR A C 1
ATOM 2099 O O . THR A 1 272 ? -15.229 5.849 1.649 1.00 90.12 272 THR A O 1
ATOM 2102 N N . PRO A 1 273 ? -17.053 6.949 0.908 1.00 85.81 273 PRO A N 1
ATOM 2103 C CA . PRO A 1 273 ? -16.272 8.029 0.344 1.00 85.81 273 PRO A CA 1
ATOM 2104 C C . PRO A 1 273 ? -15.598 8.879 1.433 1.00 85.81 273 PRO A C 1
ATOM 2106 O O . PRO A 1 273 ? -15.975 8.827 2.601 1.00 85.81 273 PRO A O 1
ATOM 2109 N N . GLY A 1 274 ? -14.591 9.676 1.062 1.00 78.12 274 GLY A N 1
ATOM 2110 C CA . GLY A 1 274 ? -13.895 10.562 2.006 1.00 78.12 274 GLY A CA 1
ATOM 2111 C C . GLY A 1 274 ? -14.842 11.506 2.757 1.00 78.12 274 GLY A C 1
ATOM 2112 O O . GLY A 1 274 ? -14.717 11.676 3.968 1.00 78.12 274 GLY A O 1
ATOM 2113 N N . GLY A 1 275 ? -15.839 12.060 2.060 1.00 81.62 275 GLY A N 1
ATOM 2114 C CA . GLY A 1 275 ? -16.939 12.797 2.684 1.00 81.62 275 GLY A CA 1
ATOM 2115 C C . GLY A 1 275 ? -18.005 11.858 3.257 1.00 81.62 275 GLY A C 1
ATOM 2116 O O . GLY A 1 275 ? -18.414 10.914 2.589 1.00 81.62 275 GLY A O 1
ATOM 2117 N N . GLY A 1 276 ? -18.487 12.131 4.475 1.00 86.25 276 GLY A N 1
ATOM 2118 C CA . GLY A 1 276 ? -19.589 11.375 5.097 1.00 86.25 276 GLY A CA 1
ATOM 2119 C C . GLY A 1 276 ? -19.166 10.166 5.939 1.00 86.25 276 GLY A C 1
ATOM 2120 O O . GLY A 1 276 ? -20.019 9.402 6.387 1.00 86.25 276 GLY A O 1
ATOM 2121 N N . ILE A 1 277 ? -17.864 9.996 6.208 1.00 92.12 277 ILE A N 1
ATOM 2122 C CA . ILE A 1 277 ? -17.357 8.887 7.033 1.00 92.12 277 ILE A CA 1
ATOM 2123 C C . ILE A 1 277 ? -17.985 8.850 8.435 1.00 92.12 277 ILE A C 1
ATOM 2125 O O . ILE A 1 277 ? -18.264 7.769 8.949 1.00 92.12 277 ILE A O 1
ATOM 2129 N N . ARG A 1 278 ? -18.282 10.015 9.030 1.00 94.69 278 ARG A N 1
ATOM 2130 C CA . ARG A 1 278 ? -18.958 10.105 10.334 1.00 94.69 278 ARG A CA 1
ATOM 2131 C C . ARG A 1 278 ? -20.367 9.529 10.287 1.00 94.69 278 ARG A C 1
ATOM 2133 O O . ARG A 1 278 ? -20.694 8.704 11.130 1.00 94.69 278 ARG A O 1
ATOM 2140 N N . ASP A 1 279 ? -21.166 9.905 9.292 1.00 95.19 279 ASP A N 1
ATOM 2141 C CA . ASP A 1 279 ? -22.552 9.440 9.161 1.00 95.19 279 ASP A CA 1
ATOM 2142 C C . ASP A 1 279 ? -22.611 7.926 8.949 1.00 95.19 279 ASP A C 1
ATOM 2144 O O . ASP A 1 279 ? -23.441 7.228 9.538 1.00 95.19 279 ASP A O 1
ATOM 2148 N N . VAL A 1 280 ? -21.680 7.394 8.152 1.00 95.81 280 VAL A N 1
ATOM 2149 C CA . VAL A 1 280 ? -21.556 5.948 7.964 1.00 95.81 280 VAL A CA 1
ATOM 2150 C C . VAL A 1 280 ? -21.154 5.257 9.262 1.00 95.81 280 VAL A C 1
ATOM 2152 O O . VAL A 1 280 ? -21.792 4.273 9.622 1.00 95.81 280 VAL A O 1
ATOM 2155 N N . LEU A 1 281 ? -20.168 5.769 10.003 1.00 97.44 281 LEU A N 1
ATOM 2156 C CA . LEU A 1 281 ? -19.767 5.188 11.289 1.00 97.44 281 LEU A CA 1
ATOM 2157 C C . LEU A 1 281 ? -20.890 5.256 12.334 1.00 97.44 281 LEU A C 1
ATOM 2159 O O . LEU A 1 281 ? -21.106 4.275 13.037 1.00 97.44 281 LEU A O 1
ATOM 2163 N N . VAL A 1 282 ? -21.646 6.358 12.395 1.00 98.19 282 VAL A N 1
ATOM 2164 C CA . VAL A 1 282 ? -22.834 6.504 13.259 1.00 98.19 282 VAL A CA 1
ATOM 2165 C C . VAL A 1 282 ? -23.854 5.410 12.979 1.00 98.19 282 VAL A C 1
ATOM 2167 O O . VAL A 1 282 ? -24.342 4.758 13.901 1.00 98.19 282 VAL A O 1
ATOM 2170 N N . ARG A 1 283 ? -24.142 5.162 11.700 1.00 98.00 283 ARG A N 1
ATOM 2171 C CA . ARG A 1 283 ? -25.073 4.111 11.287 1.00 98.00 283 ARG A CA 1
ATOM 2172 C C . ARG A 1 283 ? -24.516 2.709 11.538 1.00 98.00 283 ARG A C 1
ATOM 2174 O O . ARG A 1 283 ? -25.232 1.874 12.082 1.00 98.00 283 ARG A O 1
ATOM 2181 N N . LEU A 1 284 ? -23.265 2.451 11.155 1.00 98.12 284 LEU A N 1
ATOM 2182 C CA . LEU A 1 284 ? -22.627 1.135 11.267 1.00 98.12 284 LEU A CA 1
ATOM 2183 C C . LEU A 1 284 ? -22.399 0.709 12.714 1.00 98.12 284 LEU A C 1
ATOM 2185 O O . LEU A 1 284 ? -22.480 -0.479 12.999 1.00 98.12 284 LEU A O 1
ATOM 2189 N N . LEU A 1 285 ? -22.120 1.656 13.612 1.00 98.38 285 LEU A N 1
ATOM 2190 C CA . LEU A 1 285 ? -21.906 1.407 15.040 1.00 98.38 285 LEU A CA 1
ATOM 2191 C C . LEU A 1 285 ? -23.168 1.637 15.881 1.00 98.38 285 LEU A C 1
ATOM 2193 O O . LEU A 1 285 ? -23.135 1.386 17.084 1.00 98.38 285 LEU A O 1
ATOM 2197 N N . GLN A 1 286 ? -24.254 2.118 15.261 1.00 97.88 286 GLN A N 1
ATOM 2198 C CA . GLN A 1 286 ? -25.546 2.419 15.891 1.00 97.88 286 GLN A CA 1
ATOM 2199 C C . GLN A 1 286 ? -25.422 3.328 17.124 1.00 97.88 286 GLN A C 1
ATOM 2201 O O . GLN A 1 286 ? -26.083 3.123 18.141 1.00 97.88 286 GLN A O 1
ATOM 2206 N N . ARG A 1 287 ? -24.541 4.329 17.040 1.00 97.94 287 ARG A N 1
ATOM 2207 C CA . ARG A 1 287 ? -24.212 5.247 18.139 1.00 97.94 287 ARG A CA 1
ATOM 2208 C C . ARG A 1 287 ? -24.002 6.660 17.613 1.00 97.94 287 ARG A C 1
ATOM 2210 O O . ARG A 1 287 ? -23.456 6.817 16.521 1.00 97.94 287 ARG A O 1
ATOM 2217 N N . PRO A 1 288 ? -24.370 7.702 18.373 1.00 98.19 288 PRO A N 1
ATOM 2218 C CA . PRO A 1 288 ? -24.042 9.069 17.999 1.00 98.19 288 PRO A CA 1
ATOM 2219 C C . PRO A 1 288 ? -22.521 9.281 18.015 1.00 98.19 288 PRO A C 1
ATOM 2221 O O . PRO A 1 288 ? -21.788 8.655 18.783 1.00 98.19 288 PRO A O 1
ATOM 2224 N N . TRP A 1 289 ? -22.035 10.198 17.177 1.00 97.81 289 TRP A N 1
ATOM 2225 C CA . TRP A 1 289 ? -20.599 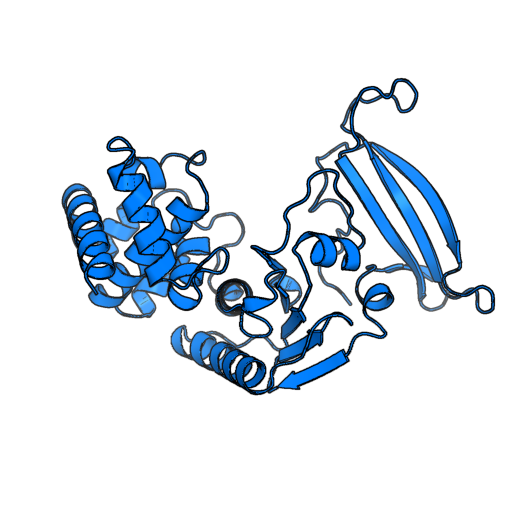10.431 16.988 1.00 97.81 289 TRP A CA 1
ATOM 2226 C C . TRP A 1 289 ? -19.811 10.677 18.294 1.00 97.81 289 TRP A C 1
ATOM 2228 O O . TRP A 1 289 ? -18.773 10.038 18.466 1.00 97.81 289 TRP A O 1
ATOM 2238 N N . PRO A 1 290 ? -20.289 11.489 19.262 1.00 98.06 290 PRO A N 1
ATOM 2239 C CA . PRO A 1 290 ? -19.572 11.680 20.526 1.00 98.06 290 PRO A CA 1
ATOM 2240 C C . PRO A 1 290 ? -19.335 10.379 21.308 1.00 98.06 290 PRO A C 1
ATOM 2242 O O . PRO A 1 290 ? -18.273 10.197 21.899 1.00 98.06 290 PRO A O 1
ATOM 2245 N N . GLU A 1 291 ? -20.286 9.441 21.274 1.00 98.38 291 GLU A N 1
ATOM 2246 C CA . GLU A 1 291 ? -20.129 8.134 21.921 1.00 98.38 291 GLU A CA 1
ATOM 2247 C C . GLU A 1 291 ? -19.132 7.244 21.175 1.00 98.38 291 GLU A C 1
ATOM 2249 O O . GLU A 1 291 ? -18.384 6.498 21.806 1.00 98.38 291 GLU A O 1
ATOM 2254 N N . ILE A 1 292 ? -19.072 7.344 19.842 1.00 98.50 292 ILE A N 1
ATOM 2255 C CA . ILE A 1 292 ? -18.070 6.641 19.028 1.00 98.50 292 ILE A CA 1
ATOM 2256 C C . ILE A 1 292 ? -16.663 7.123 19.381 1.00 98.50 292 ILE A C 1
ATOM 2258 O O . ILE A 1 292 ? -15.775 6.294 19.559 1.00 98.50 292 ILE A O 1
ATOM 2262 N N . VAL A 1 293 ? -16.456 8.435 19.534 1.00 98.00 293 VAL A N 1
ATOM 2263 C CA . VAL A 1 293 ? -15.153 9.007 19.917 1.00 98.00 293 VAL A CA 1
ATOM 2264 C C . VAL A 1 293 ? -14.681 8.456 21.268 1.00 98.00 293 VAL A C 1
ATOM 2266 O O . VAL A 1 293 ? -13.528 8.034 21.397 1.00 98.00 293 VAL A O 1
ATOM 2269 N N . VAL A 1 294 ? -15.573 8.405 22.263 1.00 97.56 294 VAL A N 1
ATOM 2270 C CA . VAL A 1 294 ? -15.268 7.840 23.589 1.00 97.56 294 VAL A CA 1
ATOM 2271 C C . VAL A 1 294 ? -14.967 6.344 23.487 1.00 97.56 294 VAL A C 1
ATOM 2273 O O . VAL A 1 294 ? -13.903 5.901 23.925 1.00 97.56 294 VAL A O 1
ATOM 2276 N N . ALA A 1 295 ? -15.849 5.575 22.841 1.00 98.12 295 ALA A N 1
ATOM 2277 C CA . ALA A 1 295 ? -15.698 4.130 22.684 1.00 98.12 295 ALA A CA 1
ATOM 2278 C C . ALA A 1 295 ? -14.420 3.755 21.915 1.00 98.12 295 ALA A C 1
ATOM 2280 O O . ALA A 1 295 ? -13.759 2.770 22.250 1.00 98.12 295 ALA A O 1
ATOM 2281 N N . TRP A 1 296 ? -14.038 4.554 20.916 1.00 98.19 296 TRP A N 1
ATOM 2282 C CA . TRP A 1 296 ? -12.787 4.397 20.181 1.00 98.19 296 TRP A CA 1
ATOM 2283 C C . TRP A 1 296 ? -11.577 4.586 21.096 1.00 98.19 296 TRP A C 1
ATOM 2285 O O . TRP A 1 296 ? -10.672 3.751 21.101 1.00 98.19 296 TRP A O 1
ATOM 2295 N N . ARG A 1 297 ? -11.568 5.621 21.947 1.00 96.56 297 ARG A N 1
ATOM 2296 C CA . ARG A 1 297 ? -10.451 5.838 22.879 1.00 96.56 297 ARG A CA 1
ATOM 2297 C C . ARG A 1 297 ? -10.359 4.736 23.935 1.00 96.56 297 ARG A C 1
ATOM 2299 O O . ARG A 1 297 ? -9.260 4.300 24.279 1.00 96.56 297 ARG A O 1
ATOM 2306 N N . GLU A 1 298 ? -11.494 4.256 24.432 1.00 96.81 298 GLU A N 1
ATOM 2307 C CA . GLU A 1 298 ? -11.550 3.098 25.330 1.00 96.81 298 GLU A CA 1
ATOM 2308 C C . GLU A 1 298 ? -11.057 1.821 24.650 1.00 96.81 298 GLU A C 1
ATOM 2310 O O . GLU A 1 298 ? -10.375 1.005 25.274 1.00 96.81 298 GLU A O 1
ATOM 2315 N N . ARG A 1 299 ? -11.374 1.644 23.362 1.00 97.56 299 ARG A N 1
ATOM 2316 C CA . ARG A 1 299 ? -10.880 0.516 22.577 1.00 97.56 299 ARG A CA 1
ATOM 2317 C C . ARG A 1 299 ? -9.363 0.543 22.447 1.00 97.56 299 ARG A C 1
ATOM 2319 O O . ARG A 1 299 ? -8.732 -0.471 22.730 1.00 97.56 299 ARG A O 1
ATOM 2326 N N . VAL A 1 300 ? -8.791 1.694 22.090 1.00 97.50 300 VAL A N 1
ATOM 2327 C CA . VAL A 1 300 ? -7.333 1.882 22.024 1.00 97.50 300 VAL A CA 1
ATOM 2328 C C . VAL A 1 300 ? -6.683 1.428 23.333 1.00 97.50 300 VAL A C 1
ATOM 2330 O O . VAL A 1 300 ? -5.816 0.559 23.315 1.00 97.50 300 VAL A O 1
ATOM 2333 N N . ARG A 1 301 ? -7.171 1.914 24.482 1.00 96.06 301 ARG A N 1
ATOM 2334 C CA . ARG A 1 301 ? -6.635 1.535 25.802 1.00 96.06 301 ARG A CA 1
ATOM 2335 C C . ARG A 1 301 ? -6.763 0.039 26.098 1.00 96.06 301 ARG A C 1
ATOM 2337 O O . ARG A 1 301 ? -5.835 -0.546 26.649 1.00 96.06 301 ARG A O 1
ATOM 2344 N N . ARG A 1 302 ? -7.884 -0.591 25.725 1.00 96.62 302 ARG A N 1
ATOM 2345 C CA . ARG A 1 302 ? -8.069 -2.044 25.887 1.00 96.62 302 ARG A CA 1
ATOM 2346 C C . ARG A 1 302 ? -7.050 -2.844 25.084 1.00 96.62 302 ARG A C 1
ATOM 2348 O O . ARG A 1 302 ? -6.457 -3.756 25.640 1.00 96.62 302 ARG A O 1
ATOM 2355 N N . ILE A 1 303 ? -6.823 -2.488 23.820 1.00 96.00 303 ILE A N 1
ATOM 2356 C CA . ILE A 1 303 ? -5.838 -3.168 22.964 1.00 96.00 303 ILE A CA 1
ATOM 2357 C C . ILE A 1 303 ? -4.424 -3.017 23.538 1.00 96.00 303 ILE A C 1
ATOM 2359 O O . ILE A 1 303 ? -3.646 -3.967 23.528 1.00 96.00 303 ILE A O 1
ATOM 2363 N N . VAL A 1 304 ? -4.089 -1.834 24.058 1.00 95.00 304 VAL A N 1
ATOM 2364 C CA . VAL A 1 304 ? -2.778 -1.564 24.669 1.00 95.00 304 VAL A CA 1
ATOM 2365 C C . VAL A 1 304 ? -2.546 -2.404 25.927 1.00 95.00 304 VAL A C 1
ATOM 2367 O O . VAL A 1 304 ? -1.414 -2.816 26.171 1.00 95.00 304 VAL A O 1
ATOM 2370 N N . ALA A 1 305 ? -3.600 -2.678 26.698 1.00 92.56 305 ALA A N 1
ATOM 2371 C CA . ALA A 1 305 ? -3.531 -3.454 27.935 1.00 92.56 305 ALA A CA 1
ATOM 2372 C C . ALA A 1 305 ? -3.401 -4.979 27.730 1.00 92.56 305 ALA A C 1
ATOM 2374 O O . ALA A 1 305 ? -3.144 -5.689 28.703 1.00 92.56 305 ALA A O 1
ATOM 2375 N N . THR A 1 306 ? -3.585 -5.479 26.502 1.00 84.69 306 THR A N 1
ATOM 2376 C CA . THR A 1 306 ? -3.453 -6.904 26.127 1.00 84.69 306 THR A CA 1
ATOM 2377 C C . THR A 1 306 ? -2.143 -7.210 25.414 1.00 84.69 306 THR A C 1
ATOM 2379 O O . THR A 1 306 ? -1.652 -8.347 25.568 1.00 84.69 306 THR A O 1
#

Radius of gyration: 21.5 Å; chains: 1; bounding box: 51×48×65 Å

Foldseek 3Di:
DFPDPCLPVVQDDPQWDKDWPDWAQPDPVDNFKTKIKIWTADHPDDPVPPPDDTSWIFIWMWGDDDPDTDIHWLQCVLQVPFDWDDAAQEIEGEDPVADADPVQLNVLNVLQVVLLVQLVHDRPNHAYEYHACAQQVVCVSRRIHGPDGDGQFAWAEPQSRNYTYHSHRVSHNHQQLRSSLNSCVVLAPPPFWALLLSLQCSCLGHNGRPDHLLRLLLVLVVVCVVCVVDFVVCLLPPPPPDSSNSNSLSVLLLVLLCVQPNSVSSSVLRHDGSPCNQVSSCVSNVHHSVVVRVVSNVSSVVSNVD

Secondary structure (DSSP, 8-state):
--S---SSTTTS-TT-EEEEEEEEES-TT-TTEEEEEEEEE-TT--TTS--SPPSEEEEEEEEEETTEEEEE-SHHHHTTTSEEEEETTEEEEE-TTS---HHHHHHHHHHHHHHHHHTT-PPPS-EEEEE-SSHHHHHHHTTEE-SS---SSEEEEEGGGTEEEEE-TTTTT--HHHHHHHHTGGG--GGGB-HHHHHHHHHHHH-BTTB-HHHHHHHHHHHHHH-TT--HHHHHH-TTS-HHHHHHHHHHHHHHHHHHHHHHHHHHHHT-BSTTHHHHHHHHHTS-HHHHHHHHHHHHHHHHT-